Protein AF-A0A969JFU7-F1 (afdb_monomer_lite)

Foldseek 3Di:
DDDDDQKDKDFDADPVRHTQKIWIWGQDPVVRDTATAKMWGWDADPVRATAKIWIWGDPGRPDTDTAKMKGFDDDDPDSDGQKIWIWTDDDNRTDTAKMWGFDADPVRHTAKIWIFGDPPPDTDTAKMWGFDADPVRHTQKIWIWGQDPVVRDTHTAKMWGFDADPVRDTPDIWMFGQDPNDTHTQWWKWKFKDQPNHGPDIDTDRDDVPDLADADDDADDDDPPDDRPDIDIFTATPPPRHGDPDDRDHDDPDDDDDDPDD

Secondary structure (DSSP, 8-state):
-----SEEEEEEE-TTS-EEEEEEEEEETTTTEEEEEEEEEEEE-TTS-EEEEEEEEESSSS-EEEEEEEEEE--TT-SS-SEEEEEEEETTEEEEEEEEEEEE-TTS-EEEEEEEEE-SSSEEEEEEEEEEE-TTS-EEEEEEEEEETTTTEEEEEEEEEEEE-TTS-EEEEEEEEEETTEEEE--PEEEEEEETTEEEEEEEE---TT-S-----------TT-----EEEEEEETTT-PBPTTPPPP------------

Structure (mmCIF, N/CA/C/O backbone):
data_AF-A0A969JFU7-F1
#
_entry.id   AF-A0A969JFU7-F1
#
loop_
_atom_site.group_PDB
_atom_site.id
_atom_site.type_symbol
_atom_site.label_atom_id
_atom_site.label_alt_id
_atom_site.label_comp_id
_atom_site.label_asym_id
_atom_site.label_entity_id
_atom_site.label_seq_id
_atom_site.pdbx_PDB_ins_code
_atom_site.Cartn_x
_atom_site.Cartn_y
_atom_site.Cartn_z
_atom_site.occupancy
_atom_site.B_iso_or_equiv
_atom_site.auth_seq_id
_atom_site.auth_comp_id
_atom_site.auth_asym_id
_atom_site.auth_atom_id
_atom_site.pdbx_PDB_model_num
ATOM 1 N N . ASP A 1 1 ? 35.869 21.264 1.615 1.00 48.00 1 ASP A N 1
ATOM 2 C CA . ASP A 1 1 ? 35.073 20.044 1.372 1.00 48.00 1 ASP A CA 1
ATOM 3 C C . ASP A 1 1 ? 34.060 20.268 0.266 1.00 48.00 1 ASP A C 1
ATOM 5 O O . ASP A 1 1 ? 33.259 21.190 0.356 1.00 48.00 1 ASP A O 1
ATOM 9 N N . LYS A 1 2 ? 34.140 19.498 -0.826 1.00 61.91 2 LYS A N 1
ATOM 10 C CA . LYS A 1 2 ? 33.114 19.516 -1.879 1.00 61.91 2 LYS A CA 1
ATOM 11 C C . LYS A 1 2 ? 32.074 18.455 -1.540 1.00 61.91 2 LYS A C 1
ATOM 13 O O . LYS A 1 2 ? 32.425 17.293 -1.373 1.00 61.91 2 LYS A O 1
ATOM 18 N N . ILE A 1 3 ? 30.811 18.860 -1.448 1.00 57.78 3 ILE A N 1
ATOM 19 C CA . ILE A 1 3 ? 29.684 17.930 -1.361 1.00 57.78 3 ILE A CA 1
ATOM 20 C C . ILE A 1 3 ? 29.550 17.279 -2.739 1.00 57.78 3 ILE A C 1
ATOM 22 O O . ILE A 1 3 ? 29.141 17.933 -3.698 1.00 57.78 3 ILE A O 1
ATOM 26 N N . GLU A 1 4 ? 29.936 16.011 -2.861 1.00 67.62 4 GLU A N 1
ATOM 27 C CA . GLU A 1 4 ? 29.619 15.226 -4.051 1.00 67.62 4 GLU A CA 1
ATOM 28 C C . GLU A 1 4 ? 28.212 14.647 -3.917 1.00 67.62 4 GLU A C 1
ATOM 30 O O . GLU A 1 4 ? 27.885 13.954 -2.954 1.00 67.62 4 GLU A O 1
ATOM 35 N N . LEU A 1 5 ? 27.366 14.944 -4.900 1.00 75.25 5 LEU A N 1
ATOM 36 C CA . LEU A 1 5 ? 26.038 14.356 -4.993 1.00 75.25 5 LEU A CA 1
ATOM 37 C C . LEU A 1 5 ? 26.168 12.880 -5.381 1.00 75.25 5 LEU A C 1
ATOM 39 O O . LEU A 1 5 ? 26.827 12.546 -6.366 1.00 75.25 5 LEU A O 1
ATOM 43 N N . SER A 1 6 ? 25.498 12.003 -4.638 1.00 83.81 6 SER A N 1
ATOM 44 C CA . SER A 1 6 ? 25.422 10.567 -4.935 1.00 83.81 6 SER A CA 1
ATOM 45 C C . SER A 1 6 ? 24.240 10.203 -5.839 1.00 83.81 6 SER A C 1
ATOM 47 O O . SER A 1 6 ? 24.212 9.113 -6.413 1.00 83.81 6 SER A O 1
ATOM 49 N N . GLN A 1 7 ? 23.273 11.116 -5.985 1.00 88.56 7 GLN A N 1
ATOM 50 C CA . GLN A 1 7 ? 22.025 10.912 -6.717 1.00 88.56 7 GLN A CA 1
ATOM 51 C C . GLN A 1 7 ? 21.658 12.148 -7.543 1.00 88.56 7 GLN A C 1
ATOM 53 O O . GLN A 1 7 ? 21.896 13.284 -7.132 1.00 88.56 7 GLN A O 1
ATOM 58 N N . LEU A 1 8 ? 21.064 11.907 -8.709 1.00 90.94 8 LEU A N 1
ATOM 59 C CA . LEU A 1 8 ? 20.513 12.929 -9.593 1.00 90.94 8 LEU A CA 1
ATOM 60 C C . LEU A 1 8 ? 19.172 12.429 -10.129 1.00 90.94 8 LEU A C 1
ATOM 62 O O . LEU A 1 8 ? 19.083 11.290 -10.576 1.00 90.94 8 LEU A O 1
ATOM 66 N N . THR A 1 9 ? 18.164 13.294 -10.169 1.00 93.75 9 THR A N 1
ATOM 67 C CA . THR A 1 9 ? 16.859 12.976 -10.759 1.00 93.75 9 THR A CA 1
ATOM 68 C C . THR A 1 9 ? 16.519 13.990 -11.845 1.00 93.75 9 THR A C 1
ATOM 70 O O . THR A 1 9 ? 16.741 15.189 -11.679 1.00 93.75 9 THR A O 1
ATOM 73 N N . ARG A 1 10 ? 15.989 13.512 -12.976 1.00 94.88 10 ARG A N 1
ATOM 74 C CA . ARG A 1 10 ? 15.436 14.352 -14.050 1.00 94.88 10 ARG A CA 1
ATOM 75 C C . ARG A 1 10 ? 13.955 14.082 -14.227 1.00 94.88 10 ARG A C 1
ATOM 77 O O . ARG A 1 10 ? 13.547 12.923 -14.263 1.00 94.88 10 ARG A O 1
ATOM 84 N N . PHE A 1 11 ? 13.204 15.153 -14.437 1.00 96.62 11 PHE A N 1
ATOM 85 C CA . PHE A 1 11 ? 11.774 15.116 -14.708 1.00 96.62 11 PHE A CA 1
ATOM 86 C C . PHE A 1 11 ? 11.495 15.602 -16.128 1.00 96.62 11 PHE A C 1
ATOM 88 O O . PHE A 1 11 ? 12.146 16.531 -16.611 1.00 96.62 11 PHE A O 1
ATOM 95 N N . THR A 1 12 ? 10.524 14.986 -16.794 1.00 97.50 12 THR A N 1
ATOM 96 C CA . THR A 1 12 ? 9.923 15.514 -18.020 1.00 97.50 12 THR A CA 1
ATOM 97 C C . THR A 1 12 ? 8.445 15.750 -17.792 1.00 97.50 12 THR A C 1
ATOM 99 O O . THR A 1 12 ? 7.792 15.000 -17.065 1.00 97.50 12 THR A O 1
ATOM 102 N N . TYR A 1 13 ? 7.917 16.769 -18.458 1.00 96.75 13 TYR A N 1
ATOM 103 C CA . TYR A 1 13 ? 6.530 17.186 -18.331 1.00 96.75 13 TYR A CA 1
ATOM 104 C C . TYR A 1 13 ? 5.863 17.201 -19.705 1.00 96.75 13 TYR A C 1
ATOM 106 O O . TYR A 1 13 ? 6.540 17.357 -20.722 1.00 96.75 13 TYR A O 1
ATOM 114 N N . ASP A 1 14 ? 4.550 17.000 -19.744 1.00 94.81 14 ASP A N 1
ATOM 115 C CA . ASP A 1 14 ? 3.756 17.266 -20.944 1.00 94.81 14 ASP A CA 1
ATOM 116 C C . ASP A 1 14 ? 3.423 18.761 -21.098 1.00 94.81 14 ASP A C 1
ATOM 118 O O . ASP A 1 14 ? 3.810 19.600 -20.282 1.00 94.81 14 ASP A O 1
ATOM 122 N N . ALA A 1 15 ? 2.681 19.102 -22.156 1.00 93.88 15 ALA A N 1
ATOM 123 C CA . ALA A 1 15 ? 2.246 20.470 -22.441 1.00 93.88 15 ALA A CA 1
ATOM 124 C C . ALA A 1 15 ? 1.309 21.057 -21.365 1.00 93.88 15 ALA A C 1
ATOM 126 O O . ALA A 1 15 ? 1.105 22.266 -21.325 1.00 93.88 15 ALA A O 1
ATOM 127 N N . GLN A 1 16 ? 0.743 20.216 -20.494 1.00 94.50 16 GLN A N 1
ATOM 128 C CA . GLN A 1 16 ? -0.092 20.608 -19.360 1.00 94.50 16 GLN A CA 1
ATOM 129 C C . GLN A 1 16 ? 0.709 20.678 -18.047 1.00 94.50 16 GLN A C 1
ATOM 131 O O . GLN A 1 16 ? 0.114 20.749 -16.971 1.00 94.50 16 GLN A O 1
ATOM 136 N N . CYS A 1 17 ? 2.046 20.656 -18.120 1.00 94.12 17 CYS A N 1
ATOM 137 C CA . CYS A 1 17 ? 2.962 20.674 -16.979 1.00 94.12 17 CYS A CA 1
ATOM 138 C C . CYS A 1 17 ? 2.784 19.486 -16.017 1.00 94.12 17 CYS A C 1
ATOM 140 O O . CYS A 1 17 ? 3.099 19.585 -14.829 1.00 94.12 17 CYS A O 1
ATOM 142 N N . ARG A 1 18 ? 2.292 18.343 -16.507 1.00 94.25 18 ARG A N 1
ATOM 143 C CA . ARG A 1 18 ? 2.159 17.111 -15.718 1.00 94.25 18 ARG A CA 1
ATOM 144 C C . ARG A 1 18 ? 3.388 16.247 -15.928 1.00 94.25 18 ARG A C 1
ATOM 146 O O . ARG A 1 18 ? 3.840 16.078 -17.056 1.00 94.25 18 ARG A O 1
ATOM 153 N N . GLU A 1 19 ? 3.930 15.701 -14.846 1.00 96.12 19 GLU A N 1
ATOM 154 C CA . GLU A 1 19 ? 5.130 14.865 -14.896 1.00 96.12 19 GLU A CA 1
ATOM 155 C C . GLU A 1 19 ? 4.862 13.559 -15.657 1.00 96.12 19 GLU A C 1
ATOM 157 O O . GLU A 1 19 ? 4.161 12.669 -15.185 1.00 96.12 19 GLU A O 1
ATOM 162 N N . THR A 1 20 ? 5.450 13.415 -16.838 1.00 97.19 20 THR A N 1
ATOM 163 C CA . THR A 1 20 ? 5.311 12.212 -17.668 1.00 97.19 20 THR A CA 1
ATOM 164 C C . THR A 1 20 ? 6.432 11.217 -17.447 1.00 97.19 20 THR A C 1
ATOM 166 O O . THR A 1 20 ? 6.263 10.030 -17.737 1.00 97.19 20 THR A O 1
ATOM 169 N N . ARG A 1 21 ? 7.580 11.670 -16.934 1.00 97.31 21 ARG A N 1
ATOM 170 C CA . ARG A 1 21 ? 8.708 10.791 -16.644 1.00 97.31 21 ARG A CA 1
ATOM 171 C C . ARG A 1 21 ? 9.590 11.338 -15.534 1.00 97.31 21 ARG A C 1
ATOM 173 O O . ARG A 1 21 ? 9.987 12.497 -15.574 1.00 97.31 21 ARG A O 1
ATOM 180 N N . GLN A 1 22 ? 10.014 10.441 -14.655 1.00 96.56 22 GLN A N 1
ATOM 181 C CA . GLN A 1 22 ? 11.127 10.613 -13.732 1.00 96.56 22 GLN A CA 1
ATOM 182 C C . GLN A 1 22 ? 12.241 9.640 -14.124 1.00 96.56 22 GLN A C 1
ATOM 184 O O . GLN A 1 22 ? 11.981 8.471 -14.407 1.00 96.56 22 GLN A O 1
ATOM 189 N N . THR A 1 23 ? 13.490 10.095 -14.169 1.00 95.19 23 THR A N 1
ATOM 190 C CA . THR A 1 23 ? 14.663 9.219 -14.317 1.00 95.19 23 THR A CA 1
ATOM 191 C C . THR A 1 23 ? 15.666 9.516 -13.216 1.00 95.19 23 THR A C 1
ATOM 193 O O . THR A 1 23 ? 16.150 10.642 -13.108 1.00 95.19 23 THR A O 1
ATOM 196 N N . ASP A 1 24 ? 15.972 8.492 -12.429 1.00 93.25 24 ASP A N 1
ATOM 197 C CA . ASP A 1 24 ? 16.935 8.525 -11.340 1.00 93.25 24 ASP A CA 1
ATOM 198 C C . ASP A 1 24 ? 18.280 7.983 -11.828 1.00 93.25 24 ASP A C 1
ATOM 200 O O . ASP A 1 24 ? 18.352 6.950 -12.504 1.00 93.25 24 ASP A O 1
ATOM 204 N N . PHE A 1 25 ? 19.346 8.672 -11.443 1.00 91.81 25 PHE A 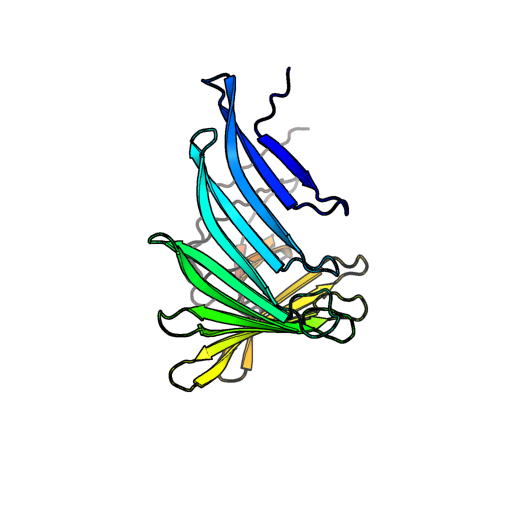N 1
ATOM 205 C CA . PHE A 1 25 ? 20.727 8.346 -11.757 1.00 91.81 25 PHE A CA 1
ATOM 206 C C . PHE A 1 25 ? 21.526 8.183 -10.466 1.00 91.81 25 PHE A C 1
ATOM 208 O O . PHE A 1 25 ? 21.327 8.919 -9.496 1.00 91.81 25 PHE A O 1
ATOM 215 N N . LEU A 1 26 ? 22.471 7.250 -10.486 1.00 90.25 26 LEU A N 1
ATOM 216 C CA . LEU A 1 26 ? 23.462 7.068 -9.433 1.00 90.25 26 LEU A CA 1
ATOM 217 C C . LEU A 1 26 ? 24.817 7.581 -9.905 1.00 90.25 26 LEU A C 1
ATOM 219 O O . LEU A 1 26 ? 25.143 7.536 -11.096 1.00 90.25 26 LEU A O 1
ATOM 223 N N . ARG A 1 27 ? 25.602 8.099 -8.963 1.00 89.75 27 ARG A N 1
ATOM 224 C CA . ARG A 1 27 ? 26.978 8.501 -9.232 1.00 89.75 27 ARG A CA 1
ATOM 225 C C . ARG A 1 27 ? 27.861 7.258 -9.300 1.00 89.75 27 ARG A C 1
ATOM 227 O O . ARG A 1 27 ? 28.018 6.562 -8.304 1.00 89.75 27 ARG A O 1
ATOM 234 N N . ASP A 1 28 ? 28.476 7.022 -10.451 1.00 86.88 28 ASP A N 1
ATOM 235 C CA . ASP A 1 28 ? 29.608 6.110 -10.574 1.00 86.88 28 ASP A CA 1
ATOM 236 C C . ASP A 1 28 ? 30.888 6.905 -10.291 1.00 86.88 28 ASP A C 1
ATOM 238 O O . ASP A 1 28 ? 31.291 7.777 -11.069 1.00 86.88 28 ASP A O 1
ATOM 242 N N . THR A 1 29 ? 31.500 6.656 -9.135 1.00 85.31 29 THR A N 1
ATOM 243 C CA . THR A 1 29 ? 32.712 7.356 -8.694 1.00 85.31 29 THR A CA 1
ATOM 244 C C . THR A 1 29 ? 33.963 6.868 -9.419 1.00 85.31 29 THR A C 1
ATOM 246 O O . THR A 1 29 ? 34.873 7.668 -9.641 1.00 85.31 29 THR A O 1
ATOM 249 N N . ALA A 1 30 ? 33.997 5.603 -9.853 1.00 86.88 30 ALA A N 1
ATOM 250 C CA . ALA A 1 30 ? 35.119 5.030 -10.591 1.00 86.88 30 ALA A CA 1
ATOM 251 C C . ALA A 1 30 ? 35.163 5.578 -12.024 1.00 86.88 30 ALA A C 1
ATOM 253 O O . ALA A 1 30 ? 36.197 6.073 -12.472 1.00 86.88 30 ALA A O 1
ATOM 254 N N . ALA A 1 31 ? 34.017 5.581 -12.708 1.00 85.25 31 ALA A N 1
ATOM 255 C CA . ALA A 1 31 ? 33.876 6.140 -14.052 1.00 85.25 31 ALA A CA 1
ATOM 256 C C . ALA A 1 31 ? 33.624 7.664 -14.062 1.00 85.25 31 ALA A C 1
ATOM 258 O O . ALA A 1 31 ? 33.525 8.272 -15.128 1.00 85.25 31 ALA A O 1
ATOM 259 N N . LYS A 1 32 ? 33.525 8.297 -12.881 1.00 87.56 32 LYS A N 1
ATOM 260 C CA . LYS A 1 32 ? 33.282 9.742 -12.674 1.00 87.56 32 LYS A CA 1
ATOM 261 C C . LYS A 1 32 ? 32.070 10.280 -13.441 1.00 87.56 32 LYS A C 1
ATOM 263 O O . LYS A 1 32 ? 32.054 11.431 -13.885 1.00 87.56 32 LYS A O 1
ATOM 268 N N . MET A 1 33 ? 31.030 9.467 -13.573 1.00 88.56 33 MET A N 1
ATOM 269 C CA . MET A 1 33 ? 29.867 9.766 -14.403 1.00 88.56 33 MET A CA 1
ATOM 270 C C . MET A 1 33 ? 28.555 9.435 -13.696 1.00 88.56 33 MET A C 1
ATOM 272 O O . MET A 1 33 ? 28.528 8.841 -12.625 1.00 88.56 33 MET A O 1
ATOM 276 N N . TRP A 1 34 ? 27.447 9.858 -14.297 1.00 88.62 34 TRP A N 1
ATOM 277 C CA . TRP A 1 34 ? 26.110 9.474 -13.861 1.00 88.62 34 TRP A CA 1
ATOM 278 C C . TRP A 1 34 ? 25.641 8.272 -14.673 1.00 88.62 34 TRP A C 1
ATOM 280 O O . TRP A 1 34 ? 25.658 8.319 -15.906 1.00 88.62 34 TRP A O 1
ATOM 290 N N . VAL A 1 35 ? 25.204 7.224 -13.983 1.00 90.00 35 VAL A N 1
ATOM 291 C CA . VAL A 1 35 ? 24.624 6.024 -14.588 1.00 90.00 35 VAL A CA 1
ATOM 292 C C . VAL A 1 35 ? 23.134 5.974 -14.291 1.00 90.00 35 VAL A C 1
ATOM 294 O O . VAL A 1 35 ? 22.697 6.295 -13.186 1.00 90.00 35 VAL A O 1
ATOM 297 N N . SER A 1 36 ? 22.340 5.621 -15.299 1.00 91.31 36 SER A N 1
ATOM 298 C CA . SER A 1 36 ? 20.904 5.418 -15.124 1.00 91.31 36 SER A CA 1
ATOM 299 C C . SER A 1 36 ? 20.643 4.306 -14.112 1.00 91.31 36 SER A C 1
ATOM 301 O O . SER A 1 36 ? 21.345 3.301 -14.108 1.00 91.31 36 SER A O 1
ATOM 303 N N . ASN A 1 37 ? 19.624 4.482 -13.273 1.00 91.94 37 ASN A N 1
ATOM 304 C CA . ASN A 1 37 ? 19.221 3.498 -12.268 1.00 91.94 37 ASN A CA 1
ATOM 305 C C . ASN A 1 37 ? 17.773 3.054 -12.492 1.00 91.94 37 ASN A C 1
ATOM 307 O O . ASN A 1 37 ? 17.484 1.883 -12.732 1.00 91.94 37 ASN A O 1
ATOM 311 N N . ARG A 1 38 ? 16.851 4.017 -12.478 1.00 94.62 38 ARG A N 1
ATOM 312 C CA . ARG A 1 38 ? 15.414 3.754 -12.547 1.00 94.62 38 ARG A CA 1
ATOM 313 C C . ARG A 1 38 ? 14.721 4.813 -13.382 1.00 94.62 38 ARG A C 1
ATOM 315 O O . ARG A 1 38 ? 15.072 5.987 -13.318 1.00 94.62 38 ARG A O 1
ATOM 322 N N . ARG A 1 39 ? 13.708 4.403 -14.136 1.00 95.81 39 ARG A N 1
ATOM 323 C CA . ARG A 1 39 ? 12.820 5.300 -14.872 1.00 95.81 39 ARG A CA 1
ATOM 324 C C . ARG A 1 39 ? 11.377 4.987 -14.519 1.00 95.81 39 ARG A C 1
ATOM 326 O O . ARG A 1 39 ? 10.980 3.831 -14.561 1.00 95.81 39 ARG A O 1
ATOM 333 N N . ILE A 1 40 ? 10.597 6.014 -14.216 1.00 97.31 40 ILE A N 1
ATOM 334 C CA . ILE A 1 40 ? 9.154 5.917 -14.001 1.00 97.31 40 ILE A CA 1
ATOM 335 C C . ILE A 1 40 ? 8.492 6.752 -15.089 1.00 97.31 40 ILE A C 1
ATOM 337 O O . ILE A 1 40 ? 8.818 7.925 -15.222 1.00 97.31 40 ILE A O 1
ATOM 341 N N . SER A 1 41 ? 7.610 6.161 -15.892 1.00 98.06 41 SER A N 1
ATOM 342 C CA . SER A 1 41 ? 6.794 6.892 -16.872 1.00 98.06 41 SER A CA 1
ATOM 343 C C . SER A 1 41 ? 5.329 6.871 -16.445 1.00 98.06 41 SER A C 1
ATOM 345 O O . SER A 1 41 ? 4.816 5.808 -16.100 1.00 98.06 41 SER A O 1
ATOM 347 N N . THR A 1 42 ? 4.660 8.021 -16.490 1.00 98.31 42 THR A N 1
ATOM 348 C CA . THR A 1 42 ? 3.270 8.183 -16.045 1.00 98.31 42 THR A CA 1
ATOM 349 C C . THR A 1 42 ? 2.383 8.613 -17.207 1.00 98.31 42 THR A C 1
ATOM 351 O O . THR A 1 42 ? 2.733 9.527 -17.953 1.00 98.31 42 THR A O 1
ATOM 354 N N . THR A 1 43 ? 1.219 7.981 -17.351 1.00 98.12 43 THR A N 1
ATOM 355 C CA . THR A 1 43 ? 0.170 8.411 -18.285 1.00 98.12 43 THR A CA 1
ATOM 356 C C . THR A 1 43 ? -1.027 8.975 -17.532 1.00 98.12 43 THR A C 1
ATOM 358 O O . THR A 1 43 ? -1.273 8.637 -16.370 1.00 98.12 43 THR A O 1
ATOM 361 N N . TYR A 1 44 ? -1.782 9.842 -18.202 1.00 97.19 44 TYR A N 1
ATOM 362 C CA . TYR A 1 44 ? -2.907 10.562 -17.623 1.00 97.19 44 TYR A CA 1
ATOM 363 C C . TYR A 1 44 ? -4.132 10.468 -18.520 1.00 97.19 44 TYR A C 1
ATOM 365 O O . TYR A 1 44 ? -4.007 10.353 -19.738 1.00 97.19 44 TYR A O 1
ATOM 373 N N . ASP A 1 45 ? -5.311 10.580 -17.921 1.00 94.06 45 ASP A N 1
ATOM 374 C CA . ASP A 1 45 ? -6.533 10.825 -18.675 1.00 94.06 45 ASP A CA 1
ATOM 375 C C . ASP A 1 45 ? -6.689 12.313 -19.055 1.00 94.06 45 ASP A C 1
ATOM 377 O O . ASP A 1 45 ? -5.876 13.177 -18.695 1.00 94.06 45 ASP A O 1
ATOM 381 N N . ALA A 1 46 ? -7.765 12.624 -19.784 1.00 91.69 46 ALA A N 1
ATOM 382 C CA . ALA A 1 46 ? -8.098 13.988 -20.202 1.00 91.69 46 ALA A CA 1
ATOM 383 C C . ALA A 1 46 ? -8.347 14.948 -19.019 1.00 91.69 46 ALA A C 1
ATOM 385 O O . ALA A 1 46 ? -8.241 16.160 -19.175 1.00 91.69 46 ALA A O 1
ATOM 386 N N . THR A 1 47 ? -8.641 14.415 -17.828 1.00 93.75 47 THR A N 1
ATOM 387 C CA . THR A 1 47 ? -8.877 15.179 -16.590 1.00 93.75 47 THR A CA 1
ATOM 388 C C . THR A 1 47 ? -7.648 15.251 -15.679 1.00 93.75 47 THR A C 1
ATOM 390 O O . THR A 1 47 ? -7.737 15.734 -14.547 1.00 93.75 47 THR A O 1
ATOM 393 N N . SER A 1 48 ? -6.485 14.801 -16.165 1.00 94.12 48 SER A N 1
ATOM 394 C CA . SER A 1 48 ? -5.212 14.795 -15.435 1.00 94.12 48 SER A CA 1
ATOM 395 C C . SER A 1 48 ? -5.158 13.839 -14.244 1.00 94.12 48 SER A C 1
ATOM 397 O O . SER A 1 48 ? -4.360 14.034 -13.326 1.00 94.12 48 SER A O 1
ATOM 399 N N . ARG A 1 49 ? -5.958 12.770 -14.263 1.00 95.06 49 ARG A N 1
ATOM 400 C CA . ARG A 1 49 ? -5.825 11.649 -13.322 1.00 95.06 49 ARG A CA 1
ATOM 401 C C . ARG A 1 49 ? -4.814 10.641 -13.865 1.00 95.06 49 ARG A C 1
ATOM 403 O O . ARG A 1 49 ? -4.803 10.371 -15.063 1.00 95.06 49 ARG A O 1
ATOM 410 N N . LYS A 1 50 ? -3.954 10.098 -12.998 1.00 96.31 50 LYS A N 1
ATOM 411 C CA . LYS A 1 50 ? -2.902 9.138 -13.378 1.00 96.31 50 LYS A CA 1
ATOM 412 C C . LYS A 1 50 ? -3.528 7.801 -13.765 1.00 96.31 50 LYS A C 1
ATOM 414 O O . LYS A 1 50 ? -4.090 7.148 -12.897 1.00 96.31 50 LYS A O 1
ATOM 419 N N . LEU A 1 51 ? -3.386 7.367 -15.011 1.00 97.19 51 LEU A N 1
ATOM 420 C CA . LEU A 1 51 ? -3.903 6.077 -15.478 1.00 97.19 51 LEU A CA 1
ATOM 421 C C . LEU A 1 51 ? -2.905 4.946 -15.269 1.00 97.19 51 LEU A C 1
ATOM 423 O O . LEU A 1 51 ? -3.279 3.879 -14.795 1.00 97.19 51 LEU A O 1
ATOM 427 N N . GLN A 1 52 ? -1.639 5.172 -15.603 1.00 98.25 52 GLN A N 1
ATOM 428 C CA . GLN A 1 52 ? -0.616 4.138 -15.535 1.00 98.25 52 GLN A CA 1
ATOM 429 C C . GLN A 1 52 ? 0.705 4.719 -15.051 1.00 98.25 52 GLN A C 1
ATOM 431 O O . GLN A 1 52 ? 1.076 5.824 -15.437 1.00 98.25 52 GLN A O 1
ATOM 436 N N . MET A 1 53 ? 1.432 3.947 -14.252 1.00 98.25 53 MET A N 1
ATOM 437 C CA . MET A 1 53 ? 2.829 4.181 -13.903 1.00 98.25 53 MET A CA 1
ATOM 438 C C . MET A 1 53 ? 3.632 2.951 -14.322 1.00 98.25 53 MET A C 1
ATOM 440 O O . MET A 1 53 ? 3.316 1.834 -13.916 1.00 98.25 53 MET A O 1
ATOM 444 N N . LEU A 1 54 ? 4.642 3.146 -15.163 1.00 98.38 54 LEU A N 1
ATOM 445 C CA . LEU A 1 54 ? 5.564 2.105 -15.609 1.00 98.38 54 LEU A CA 1
ATOM 446 C C . LEU A 1 54 ? 6.944 2.374 -15.018 1.00 98.38 54 LEU A C 1
ATOM 448 O O . LEU A 1 54 ? 7.593 3.352 -15.390 1.00 98.38 54 LEU A O 1
ATOM 452 N N . THR A 1 55 ? 7.388 1.488 -14.136 1.00 97.94 55 THR A N 1
ATOM 453 C CA . THR A 1 55 ? 8.747 1.456 -13.606 1.00 97.94 55 THR A CA 1
ATOM 454 C C . THR A 1 55 ? 9.603 0.547 -14.476 1.00 97.94 55 THR A C 1
ATOM 456 O O . THR A 1 55 ? 9.289 -0.627 -14.678 1.00 97.94 55 THR A O 1
ATOM 459 N N . GLN A 1 56 ? 10.718 1.089 -14.943 1.00 97.12 56 GLN A N 1
ATOM 460 C CA . GLN A 1 56 ? 11.750 0.393 -15.693 1.00 97.12 56 GLN A CA 1
ATOM 461 C C . GLN A 1 56 ? 13.078 0.508 -14.939 1.00 97.12 56 GLN A C 1
ATOM 463 O O . GLN A 1 56 ? 13.365 1.540 -14.319 1.00 97.12 56 GLN A O 1
ATOM 468 N N . VAL A 1 57 ? 13.894 -0.537 -15.003 1.00 95.56 57 VAL A N 1
ATOM 469 C CA . VAL A 1 57 ? 15.214 -0.588 -14.362 1.00 95.56 57 VAL A CA 1
ATOM 470 C C . VAL A 1 57 ? 16.283 -0.555 -15.442 1.00 95.56 57 VAL A C 1
ATOM 472 O O . VAL A 1 57 ? 16.123 -1.153 -16.508 1.00 95.56 57 VAL A O 1
ATOM 475 N N . ALA A 1 58 ? 17.351 0.195 -15.191 1.00 94.06 58 ALA A N 1
ATOM 476 C CA . ALA A 1 58 ? 18.464 0.280 -16.118 1.00 94.06 58 ALA A CA 1
ATOM 477 C C . ALA A 1 58 ? 19.226 -1.054 -16.158 1.00 94.06 58 ALA A C 1
ATOM 479 O O . ALA A 1 58 ? 19.634 -1.575 -15.123 1.00 94.06 58 ALA A O 1
ATOM 480 N N . ILE A 1 59 ? 19.438 -1.588 -17.360 1.00 92.06 59 ILE A N 1
ATOM 481 C CA . ILE A 1 59 ? 20.354 -2.720 -17.603 1.00 92.06 59 ILE A CA 1
ATOM 482 C C . ILE A 1 59 ? 21.696 -2.249 -18.161 1.00 92.06 59 ILE A C 1
ATOM 484 O O . ILE A 1 59 ? 22.685 -2.975 -18.149 1.00 92.06 59 ILE A O 1
ATOM 488 N N . SER A 1 60 ? 21.731 -1.020 -18.665 1.00 86.75 60 SER A N 1
ATOM 489 C CA . SER A 1 60 ? 22.945 -0.317 -19.042 1.00 86.75 60 SER A CA 1
ATOM 490 C C . SER A 1 60 ? 22.695 1.186 -18.952 1.00 86.75 60 SER A C 1
ATOM 492 O O . SER A 1 60 ? 21.601 1.632 -18.601 1.00 86.75 60 SER A O 1
ATOM 494 N N . ARG A 1 61 ? 23.711 1.987 -19.279 1.00 79.12 61 ARG A N 1
ATOM 495 C CA . ARG A 1 61 ? 23.665 3.450 -19.170 1.00 79.12 61 ARG A CA 1
ATOM 496 C C . ARG A 1 61 ? 22.422 4.081 -19.811 1.00 79.12 61 ARG A C 1
ATOM 498 O O . ARG A 1 61 ? 21.829 4.965 -19.199 1.00 79.12 61 ARG A O 1
ATOM 505 N N . ASP A 1 62 ? 22.035 3.623 -20.999 1.00 78.00 62 ASP A N 1
ATOM 506 C CA . ASP A 1 62 ? 20.933 4.202 -21.782 1.00 78.00 62 ASP A CA 1
ATOM 507 C C . ASP A 1 62 ? 19.839 3.177 -22.126 1.00 78.00 62 ASP A C 1
ATOM 509 O O . ASP A 1 62 ? 18.897 3.490 -22.855 1.00 78.00 62 ASP A O 1
ATOM 513 N N . SER A 1 63 ? 19.931 1.964 -21.572 1.00 90.62 63 SER A N 1
ATOM 514 C CA . SER A 1 63 ? 18.970 0.888 -21.811 1.00 90.62 63 SER A CA 1
ATOM 515 C C . SER A 1 63 ? 18.219 0.515 -20.542 1.00 90.62 63 SER A C 1
ATOM 517 O O . SER A 1 63 ? 18.806 0.341 -19.473 1.00 90.62 63 SER A O 1
ATOM 519 N N . PHE A 1 64 ? 16.907 0.370 -20.687 1.00 94.88 64 PHE A N 1
ATOM 520 C CA . PHE A 1 64 ? 15.985 0.046 -19.613 1.00 94.88 64 PHE A CA 1
ATOM 521 C C . PHE A 1 64 ? 15.159 -1.167 -20.007 1.00 94.88 64 PHE A C 1
ATOM 523 O O . PHE A 1 64 ? 14.768 -1.308 -21.165 1.00 94.88 64 PHE A O 1
ATOM 530 N N . VAL A 1 65 ? 14.852 -1.994 -19.019 1.00 96.00 65 VAL A N 1
ATOM 531 C CA . VAL A 1 65 ? 13.866 -3.065 -19.142 1.00 96.00 65 VAL A CA 1
ATOM 532 C C . VAL A 1 65 ? 12.686 -2.764 -18.241 1.00 96.00 65 VAL A C 1
ATOM 534 O O . VAL A 1 65 ? 12.836 -2.158 -17.176 1.00 96.00 65 VAL A O 1
ATOM 537 N N . ASP A 1 66 ? 11.505 -3.186 -18.673 1.00 97.44 66 ASP A N 1
ATOM 538 C CA . ASP A 1 66 ? 10.306 -3.106 -17.853 1.00 97.44 66 ASP A CA 1
ATOM 539 C C . ASP A 1 66 ? 10.493 -3.911 -16.564 1.00 97.44 66 ASP A C 1
ATOM 541 O O . ASP A 1 66 ? 11.109 -4.975 -16.563 1.00 97.44 66 ASP A O 1
ATOM 545 N N . ASN A 1 67 ? 9.965 -3.389 -15.460 1.00 96.25 67 ASN A N 1
ATOM 546 C CA . ASN A 1 67 ? 10.047 -4.030 -14.151 1.00 96.25 67 ASN A CA 1
ATOM 547 C C . ASN A 1 67 ? 8.663 -4.157 -13.515 1.00 96.25 67 ASN A C 1
ATOM 549 O O . ASN A 1 67 ? 8.255 -5.241 -13.103 1.00 96.25 67 ASN A O 1
ATOM 553 N N . GLU A 1 68 ? 7.909 -3.061 -13.465 1.00 97.38 68 GLU A N 1
ATOM 554 C CA . GLU A 1 68 ? 6.613 -3.021 -12.793 1.00 97.38 68 GLU A CA 1
ATOM 555 C C . GLU A 1 68 ? 5.672 -2.039 -13.482 1.00 97.38 68 GLU A C 1
ATOM 557 O O . GLU A 1 68 ? 6.074 -0.940 -13.858 1.00 97.38 68 GLU A O 1
ATOM 562 N N . ARG A 1 69 ? 4.403 -2.420 -13.604 1.00 98.19 69 ARG A N 1
ATOM 563 C CA . ARG A 1 69 ? 3.328 -1.556 -14.082 1.00 98.19 69 ARG A CA 1
ATOM 564 C C . ARG A 1 69 ? 2.229 -1.477 -13.034 1.00 98.19 69 ARG A C 1
ATOM 566 O O . ARG A 1 69 ? 1.722 -2.504 -12.590 1.00 98.19 69 ARG A O 1
ATOM 573 N N . VAL A 1 70 ? 1.826 -0.258 -12.695 1.00 98.19 70 VAL A N 1
ATOM 574 C CA . VAL A 1 70 ? 0.642 0.024 -11.881 1.00 98.19 70 VAL A CA 1
ATOM 575 C C . VAL A 1 70 ? -0.393 0.719 -12.753 1.00 98.19 70 VAL A C 1
ATOM 577 O O . VAL A 1 70 ? -0.072 1.704 -13.412 1.00 98.19 70 VAL A O 1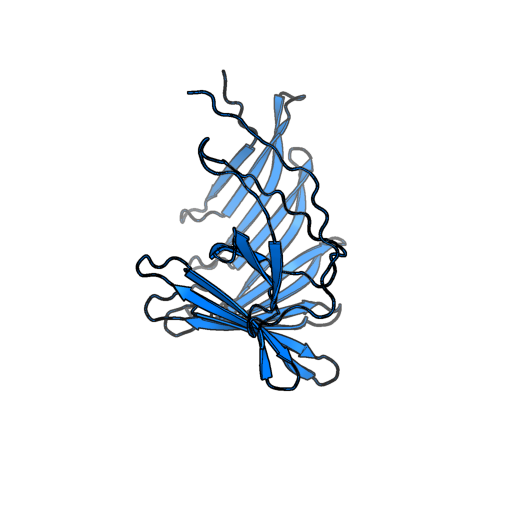
ATOM 580 N N . THR A 1 71 ? -1.624 0.213 -12.760 1.00 98.56 71 THR A N 1
ATOM 581 C CA . THR A 1 71 ? -2.757 0.806 -13.486 1.00 98.56 71 THR A CA 1
ATOM 582 C C . THR A 1 71 ? -3.834 1.226 -12.498 1.00 98.56 71 THR A C 1
ATOM 584 O O . THR A 1 71 ? -4.202 0.443 -11.625 1.00 98.56 71 THR A O 1
ATOM 587 N N . ASN A 1 72 ? -4.352 2.440 -12.647 1.00 98.06 72 ASN A N 1
ATOM 588 C CA . ASN A 1 72 ? -5.402 3.003 -11.811 1.00 98.06 72 ASN A CA 1
ATOM 589 C C . ASN A 1 72 ? -6.717 3.064 -12.583 1.00 98.06 72 ASN A C 1
ATOM 591 O O . ASN A 1 72 ? -6.759 3.508 -13.731 1.00 98.06 72 ASN A O 1
ATOM 595 N N . THR A 1 73 ? -7.805 2.695 -11.916 1.00 97.62 73 THR A N 1
ATOM 596 C CA . THR A 1 73 ? -9.165 2.819 -12.452 1.00 97.62 73 THR A CA 1
ATOM 597 C C . THR A 1 73 ? -9.983 3.741 -11.562 1.00 97.62 73 THR A C 1
ATOM 599 O O . THR A 1 73 ? -9.834 3.730 -10.338 1.00 97.62 73 THR A O 1
ATOM 602 N N . TYR A 1 74 ? -10.875 4.520 -12.163 1.00 96.50 74 TYR A N 1
ATOM 603 C CA . TYR A 1 74 ? -11.676 5.534 -11.484 1.00 96.50 74 TYR A CA 1
ATOM 604 C C . TYR A 1 74 ? -13.162 5.301 -11.745 1.00 96.50 74 TYR A C 1
ATOM 606 O O . TYR A 1 74 ? -13.542 4.914 -12.849 1.00 96.50 74 TYR A O 1
ATOM 614 N N . VAL A 1 75 ? -14.000 5.604 -10.756 1.00 91.56 75 VAL A N 1
ATOM 615 C CA . VAL A 1 75 ? -15.458 5.644 -10.917 1.00 91.56 75 VAL A CA 1
ATOM 616 C C . VAL A 1 75 ? -15.899 7.102 -11.024 1.00 91.56 75 VAL A C 1
ATOM 618 O O . VAL A 1 75 ? -15.550 7.935 -10.186 1.00 91.56 75 VAL A O 1
ATOM 621 N N . GLY A 1 76 ? -16.660 7.418 -12.073 1.00 87.81 76 GLY A N 1
ATOM 622 C CA . GLY A 1 76 ? -17.200 8.757 -12.306 1.00 87.81 76 GLY A CA 1
ATOM 623 C C . GLY A 1 76 ? -16.123 9.849 -12.340 1.00 87.81 76 GLY A C 1
ATOM 624 O O . GLY A 1 76 ? -15.096 9.729 -13.016 1.00 87.81 76 GLY A O 1
ATOM 625 N N . THR A 1 77 ? -16.365 10.930 -11.597 1.00 86.25 77 THR A N 1
ATOM 626 C CA . THR A 1 77 ? -15.529 12.142 -11.560 1.00 86.25 77 THR A CA 1
ATOM 627 C C . THR A 1 77 ? -14.504 12.155 -10.421 1.00 86.25 77 THR A C 1
ATOM 629 O O . THR A 1 77 ? -13.796 13.149 -10.245 1.00 86.25 77 THR A O 1
ATOM 632 N N . ALA A 1 78 ? -14.386 11.067 -9.650 1.00 89.12 78 ALA A N 1
ATOM 633 C CA . ALA A 1 78 ? -13.449 10.989 -8.535 1.00 89.12 78 ALA A CA 1
ATOM 634 C C . ALA A 1 78 ? -11.995 11.163 -9.009 1.00 89.12 78 ALA A C 1
ATOM 636 O O . ALA A 1 78 ? -11.592 10.626 -10.046 1.00 89.12 78 ALA A O 1
ATOM 637 N N . ARG A 1 79 ? -11.193 11.910 -8.237 1.00 89.38 79 ARG A N 1
ATOM 638 C CA . ARG A 1 79 ? -9.745 12.096 -8.475 1.00 89.38 79 ARG A CA 1
ATOM 639 C C . ARG A 1 79 ? -8.888 11.002 -7.837 1.00 89.38 79 ARG A C 1
ATOM 641 O O . ARG A 1 79 ? -7.692 10.925 -8.110 1.00 89.38 79 ARG A O 1
ATOM 648 N N . THR A 1 80 ? -9.491 10.170 -7.000 1.00 93.44 80 THR A N 1
ATOM 649 C CA . THR A 1 80 ? -8.868 9.062 -6.279 1.00 93.44 80 THR A CA 1
ATOM 650 C C . THR A 1 80 ? -9.167 7.731 -6.983 1.00 93.44 80 THR A C 1
ATOM 652 O O . THR A 1 80 ? -10.291 7.536 -7.451 1.00 93.44 80 THR A O 1
ATOM 655 N N . PRO A 1 81 ? -8.179 6.826 -7.134 1.00 95.56 81 PRO A N 1
ATOM 656 C CA . PRO A 1 81 ? -8.409 5.537 -7.780 1.00 95.56 81 PRO A CA 1
ATOM 657 C C . PRO A 1 81 ? -9.398 4.680 -6.988 1.00 95.56 81 PRO A C 1
ATOM 659 O O . PRO A 1 81 ? -9.196 4.424 -5.812 1.00 95.56 81 PRO A O 1
ATOM 662 N N . SER A 1 82 ? -10.426 4.163 -7.651 1.00 97.25 82 SER A N 1
ATOM 663 C CA . SER A 1 82 ? -11.299 3.111 -7.100 1.00 97.25 82 SER A CA 1
ATOM 664 C C . SER A 1 82 ? -10.648 1.727 -7.115 1.00 97.25 82 SER A C 1
ATOM 666 O O . SER A 1 82 ? -11.078 0.823 -6.406 1.00 97.25 82 SER A O 1
ATOM 668 N N . LYS A 1 83 ? -9.622 1.549 -7.951 1.00 98.25 83 LYS A N 1
ATOM 669 C CA . LYS A 1 83 ? -8.894 0.295 -8.108 1.00 98.25 83 LYS A CA 1
ATOM 670 C C . LYS A 1 83 ? -7.472 0.567 -8.562 1.00 98.25 83 LYS A C 1
ATOM 672 O O . LYS A 1 83 ? -7.258 1.434 -9.412 1.00 98.25 83 LYS A O 1
ATOM 677 N N . MET A 1 84 ? -6.526 -0.202 -8.042 1.00 97.69 84 MET A N 1
ATOM 678 C CA . MET A 1 84 ? -5.133 -0.200 -8.477 1.00 97.69 84 MET A CA 1
ATOM 679 C C . MET A 1 84 ? -4.691 -1.630 -8.770 1.00 97.69 84 MET A C 1
ATOM 681 O O . MET A 1 84 ? -4.835 -2.501 -7.919 1.00 97.69 84 MET A O 1
ATOM 685 N N . THR A 1 85 ? -4.125 -1.872 -9.946 1.00 98.44 85 THR A N 1
ATOM 686 C CA . THR A 1 85 ? -3.602 -3.186 -10.337 1.00 98.44 85 THR A CA 1
ATOM 687 C C . THR A 1 85 ? -2.098 -3.093 -10.519 1.00 98.44 85 THR A C 1
ATOM 689 O O . THR A 1 85 ? -1.627 -2.286 -11.321 1.00 98.44 85 THR A O 1
ATOM 692 N N . ARG A 1 86 ? -1.348 -3.935 -9.807 1.00 98.00 86 ARG A N 1
ATOM 693 C CA . ARG A 1 86 ? 0.103 -4.075 -9.935 1.00 98.00 86 ARG A CA 1
ATOM 694 C C . ARG A 1 86 ? 0.442 -5.317 -10.749 1.00 98.00 86 ARG A C 1
ATOM 696 O O . ARG A 1 86 ? -0.059 -6.412 -10.488 1.00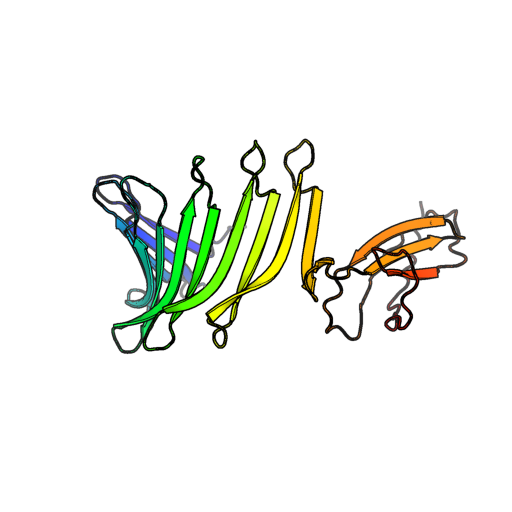 98.00 86 ARG A O 1
ATOM 703 N N . GLN A 1 87 ? 1.347 -5.148 -11.700 1.00 98.06 87 GLN A N 1
ATOM 704 C CA . GLN A 1 87 ? 1.875 -6.203 -12.552 1.00 98.06 87 GLN A CA 1
ATOM 705 C C . GLN A 1 87 ? 3.400 -6.094 -12.613 1.00 98.06 87 GLN A C 1
ATOM 707 O O . GLN A 1 87 ? 3.944 -4.997 -12.508 1.00 98.06 87 GLN A O 1
ATOM 712 N N . VAL A 1 88 ? 4.091 -7.213 -12.805 1.00 96.81 88 VAL A N 1
ATOM 713 C CA . VAL A 1 88 ? 5.555 -7.262 -12.961 1.00 96.81 88 VAL A CA 1
ATOM 714 C C . VAL A 1 88 ? 5.923 -7.797 -14.331 1.00 96.81 88 VAL A C 1
ATOM 716 O O . VAL A 1 88 ? 5.187 -8.603 -14.902 1.00 96.81 88 VAL A O 1
ATOM 719 N N . ALA A 1 89 ? 7.043 -7.325 -14.867 1.00 96.75 89 ALA A N 1
ATOM 720 C CA . ALA A 1 89 ? 7.535 -7.786 -16.153 1.00 96.75 89 ALA A CA 1
ATOM 721 C C . ALA A 1 89 ? 8.062 -9.224 -16.043 1.00 96.75 89 ALA A C 1
ATOM 723 O O . ALA A 1 89 ? 8.855 -9.539 -15.157 1.00 96.75 89 ALA A O 1
ATOM 724 N N . ALA A 1 90 ? 7.621 -10.098 -16.945 1.00 93.56 90 ALA A N 1
ATOM 725 C CA . ALA A 1 90 ? 8.099 -11.472 -17.059 1.00 93.56 90 ALA A CA 1
ATOM 726 C C . ALA A 1 90 ? 7.788 -12.027 -18.457 1.00 93.56 90 ALA A C 1
ATOM 728 O O . ALA A 1 90 ? 6.714 -11.783 -19.005 1.00 93.56 90 ALA A O 1
ATOM 729 N N . GLY A 1 91 ? 8.731 -12.775 -19.041 1.00 85.50 91 GLY A N 1
ATOM 730 C CA . GLY A 1 91 ? 8.520 -13.485 -20.311 1.00 85.50 91 GLY A CA 1
ATOM 731 C C . GLY A 1 91 ? 8.140 -12.595 -21.504 1.00 85.50 91 GLY A C 1
ATOM 732 O O . GLY A 1 91 ? 7.384 -13.033 -22.362 1.00 85.50 91 GLY A O 1
ATOM 733 N N . GLY A 1 92 ? 8.615 -11.344 -21.551 1.00 87.44 92 GLY A N 1
ATOM 734 C CA . GLY A 1 92 ? 8.285 -10.395 -22.627 1.00 87.44 92 GLY A CA 1
ATOM 735 C C . GLY A 1 92 ? 6.918 -9.708 -22.490 1.00 87.44 92 GLY A C 1
ATOM 736 O O . GLY A 1 92 ? 6.504 -8.998 -23.401 1.00 87.44 92 GLY A O 1
ATOM 737 N N . GLY A 1 93 ? 6.228 -9.886 -21.360 1.00 94.62 93 GLY A N 1
ATOM 738 C CA . GLY A 1 93 ? 4.971 -9.211 -21.045 1.00 94.62 93 GLY A CA 1
ATOM 739 C C . GLY A 1 93 ? 4.861 -8.848 -19.565 1.00 94.62 93 GLY A C 1
ATOM 740 O O . GLY A 1 93 ? 5.857 -8.796 -18.845 1.00 94.62 93 GLY A O 1
ATOM 741 N N . PHE A 1 94 ? 3.633 -8.601 -19.107 1.00 97.31 94 PHE A N 1
ATOM 742 C CA . PHE A 1 94 ? 3.330 -8.308 -17.706 1.00 97.31 94 PHE A CA 1
ATOM 743 C C . PHE A 1 94 ? 2.460 -9.402 -17.101 1.00 97.31 94 PHE A C 1
ATOM 745 O O . PHE A 1 94 ? 1.430 -9.765 -17.666 1.00 97.31 94 PHE A O 1
ATOM 752 N N . ILE A 1 95 ? 2.842 -9.863 -15.914 1.00 97.19 95 ILE A N 1
ATOM 753 C CA . ILE A 1 95 ? 2.068 -10.807 -15.112 1.00 97.19 95 ILE A CA 1
ATOM 754 C C . ILE A 1 95 ? 1.453 -10.055 -13.935 1.00 97.19 95 ILE A C 1
ATOM 756 O O . ILE A 1 95 ? 2.122 -9.280 -13.250 1.00 97.19 95 ILE A O 1
ATOM 760 N N . ASN A 1 96 ? 0.167 -10.295 -13.693 1.00 97.44 96 ASN A N 1
ATOM 761 C CA . ASN A 1 96 ? -0.556 -9.773 -12.537 1.00 97.44 96 ASN A CA 1
ATOM 762 C C . ASN A 1 96 ? 0.113 -10.177 -11.215 1.00 97.44 96 ASN A C 1
ATOM 764 O O . ASN A 1 96 ? 0.657 -11.273 -11.088 1.00 97.44 96 ASN A O 1
ATOM 768 N N . GLN A 1 97 ? 0.061 -9.290 -10.224 1.00 94.62 97 GLN A N 1
ATOM 769 C CA . GLN A 1 97 ? 0.580 -9.547 -8.879 1.00 94.62 97 GLN A CA 1
ATOM 770 C C . GLN A 1 97 ? -0.492 -9.283 -7.836 1.00 94.62 97 GLN A C 1
ATOM 772 O O . GLN A 1 97 ? -0.950 -10.208 -7.169 1.00 94.62 97 GLN A O 1
ATOM 777 N N . THR A 1 98 ? -0.924 -8.028 -7.737 1.00 95.56 98 THR A N 1
ATOM 778 C CA . THR A 1 98 ? -1.918 -7.606 -6.757 1.00 95.56 98 THR A CA 1
ATOM 779 C C . THR A 1 98 ? -2.937 -6.666 -7.376 1.00 95.56 98 THR A C 1
ATOM 781 O O . THR A 1 98 ? -2.662 -5.964 -8.352 1.00 95.56 98 THR A O 1
ATOM 784 N N . GLU A 1 99 ? -4.129 -6.661 -6.799 1.00 97.62 99 GLU A N 1
ATOM 785 C CA . GLU A 1 99 ? -5.166 -5.671 -7.060 1.00 97.62 99 GLU A CA 1
ATOM 786 C C . GLU A 1 99 ? -5.633 -5.107 -5.718 1.00 97.62 99 GLU A C 1
ATOM 788 O O . GLU A 1 99 ? -5.756 -5.843 -4.742 1.00 97.62 99 GLU A O 1
ATOM 793 N N . THR A 1 100 ? -5.881 -3.806 -5.656 1.00 96.25 100 THR A N 1
ATOM 794 C CA . THR A 1 100 ? -6.502 -3.162 -4.502 1.00 96.25 100 THR A CA 1
ATOM 795 C C . THR A 1 100 ? -7.751 -2.437 -4.956 1.00 96.25 100 THR A C 1
ATOM 797 O O . THR A 1 100 ? -7.643 -1.503 -5.746 1.00 96.25 100 THR A O 1
ATOM 800 N N . ASP A 1 101 ? -8.910 -2.838 -4.442 1.00 97.88 101 ASP A N 1
ATOM 801 C CA . ASP A 1 101 ? -10.153 -2.077 -4.583 1.00 97.88 101 ASP A CA 1
ATOM 802 C C . ASP A 1 101 ? -10.290 -1.103 -3.408 1.00 97.88 101 ASP A C 1
ATOM 804 O O . ASP A 1 101 ? -10.012 -1.463 -2.261 1.00 97.88 101 ASP A O 1
ATOM 808 N N . LEU A 1 102 ? -10.717 0.126 -3.689 1.00 95.81 102 LEU A N 1
ATOM 809 C CA . LEU A 1 102 ? -10.801 1.222 -2.729 1.00 95.81 102 LEU A CA 1
ATOM 810 C C . LEU A 1 102 ? -12.198 1.841 -2.738 1.00 95.81 102 LEU A C 1
ATOM 812 O O . LEU A 1 102 ? -12.729 2.199 -3.792 1.00 95.81 102 LEU A O 1
ATOM 816 N N . THR A 1 103 ? -12.761 2.026 -1.547 1.00 97.25 103 THR A N 1
ATOM 817 C CA . THR A 1 103 ? -13.932 2.880 -1.324 1.00 97.25 103 THR A CA 1
ATOM 818 C C . THR A 1 103 ? -13.549 4.070 -0.463 1.00 97.25 103 THR A C 1
ATOM 820 O O . THR A 1 103 ? -12.518 4.066 0.216 1.00 97.25 103 THR A O 1
ATOM 823 N N . TYR A 1 104 ? -14.376 5.110 -0.502 1.00 96.00 104 TYR A N 1
ATOM 824 C CA . TYR A 1 104 ? -14.080 6.379 0.140 1.00 96.00 104 TYR A CA 1
ATOM 825 C C . TYR A 1 104 ? -15.289 6.903 0.898 1.00 96.00 104 TYR A C 1
ATOM 827 O O . TYR A 1 104 ? -16.423 6.785 0.436 1.00 96.00 104 TYR A O 1
ATOM 835 N N . THR A 1 105 ? -15.022 7.550 2.027 1.00 95.88 105 THR A N 1
ATOM 836 C CA . THR A 1 105 ? -16.021 8.326 2.758 1.00 95.88 105 THR A CA 1
ATOM 837 C C . THR A 1 105 ? -16.442 9.556 1.946 1.00 95.88 105 THR A C 1
ATOM 839 O O . THR A 1 105 ? -15.761 9.969 1.003 1.00 95.88 105 THR A O 1
ATOM 842 N N . ALA A 1 106 ? -17.520 10.229 2.362 1.00 92.88 106 ALA A N 1
ATOM 843 C CA . ALA A 1 106 ? -17.939 11.502 1.764 1.00 92.88 106 ALA A CA 1
ATOM 844 C C . ALA A 1 106 ? -16.862 12.609 1.849 1.00 92.88 106 ALA A C 1
ATOM 846 O O . ALA A 1 106 ? -16.849 13.523 1.029 1.00 92.88 106 ALA A O 1
ATOM 847 N N . ALA A 1 107 ? -15.931 12.507 2.805 1.00 94.50 107 ALA A N 1
ATOM 848 C CA . ALA A 1 107 ? -14.782 13.403 2.942 1.00 94.50 107 ALA A CA 1
ATOM 849 C C . ALA A 1 107 ? -13.584 13.007 2.049 1.00 94.50 107 ALA A C 1
ATOM 851 O O . ALA A 1 107 ? -12.504 13.580 2.185 1.00 94.50 107 ALA A O 1
ATOM 852 N N . ASN A 1 108 ? -13.755 12.033 1.144 1.00 94.06 108 ASN A N 1
ATOM 853 C CA . ASN A 1 108 ? -12.719 11.496 0.256 1.00 94.06 108 ASN A CA 1
ATOM 854 C C . ASN A 1 108 ? -11.510 10.898 1.008 1.00 94.06 108 ASN A C 1
ATOM 856 O O . ASN A 1 108 ? -10.364 10.991 0.566 1.00 94.06 108 ASN A O 1
ATOM 860 N N . LEU A 1 109 ? -11.774 10.271 2.156 1.00 94.25 109 LEU A N 1
ATOM 861 C CA . LEU A 1 109 ? -10.805 9.467 2.906 1.00 94.25 109 LEU A CA 1
ATOM 862 C C . LEU A 1 109 ? -11.049 7.990 2.601 1.00 94.25 109 LEU A C 1
ATOM 864 O O . LEU A 1 109 ? -12.198 7.612 2.392 1.00 94.25 109 LEU A O 1
ATOM 868 N N . VAL A 1 110 ? -10.005 7.160 2.565 1.00 91.38 110 VAL A N 1
ATOM 869 C CA . VAL A 1 110 ? -10.150 5.721 2.275 1.00 91.38 110 VAL A CA 1
ATOM 870 C C . VAL A 1 110 ? -11.015 5.072 3.352 1.00 91.38 110 VAL A C 1
ATOM 872 O O . VAL A 1 110 ? -10.630 5.021 4.508 1.00 91.38 110 VAL A O 1
ATOM 875 N N . GLU A 1 111 ? -12.177 4.557 2.984 1.00 96.19 111 GLU A N 1
ATOM 876 C CA . GLU A 1 111 ? -13.074 3.879 3.920 1.00 96.19 111 GLU A CA 1
ATOM 877 C C . GLU A 1 111 ? -12.741 2.391 4.001 1.00 96.19 111 GLU A C 1
ATOM 879 O O . GLU A 1 111 ? -12.542 1.851 5.088 1.00 96.19 111 GLU A O 1
ATOM 884 N N . THR A 1 112 ? -12.624 1.738 2.842 1.00 96.75 112 THR A N 1
ATOM 885 C CA . THR A 1 112 ? -12.246 0.328 2.731 1.00 96.75 112 THR A CA 1
ATOM 886 C C . THR A 1 112 ? -11.159 0.156 1.676 1.00 96.75 112 THR A C 1
ATOM 888 O O . THR A 1 112 ? -11.224 0.760 0.607 1.00 96.75 112 THR A O 1
ATOM 891 N N . ALA A 1 113 ? -10.179 -0.702 1.959 1.00 94.00 113 ALA A N 1
ATOM 892 C CA . ALA A 1 113 ? -9.195 -1.182 0.995 1.00 94.00 113 ALA A CA 1
ATOM 893 C C . ALA A 1 113 ? -9.190 -2.715 0.982 1.00 94.00 113 ALA A C 1
ATOM 895 O O . ALA A 1 113 ? -8.853 -3.337 1.991 1.00 94.00 113 ALA A O 1
ATOM 896 N N . ILE A 1 114 ? -9.557 -3.325 -0.145 1.00 96.56 114 ILE A N 1
ATOM 897 C CA . ILE A 1 114 ? -9.537 -4.782 -0.333 1.00 96.56 114 ILE A CA 1
ATOM 898 C C . ILE A 1 114 ? -8.344 -5.139 -1.211 1.00 96.56 114 ILE A C 1
ATOM 900 O O . ILE A 1 114 ? -8.353 -4.863 -2.409 1.00 96.56 114 ILE A O 1
ATOM 904 N N . GLY A 1 115 ? -7.332 -5.758 -0.612 1.00 91.31 115 GLY A N 1
ATOM 905 C CA . GLY A 1 115 ? -6.200 -6.358 -1.301 1.00 91.31 115 GLY A CA 1
ATOM 906 C C . GLY A 1 115 ? -6.545 -7.742 -1.846 1.00 91.31 115 GLY A C 1
ATOM 907 O O . GLY A 1 115 ? -7.189 -8.562 -1.185 1.00 91.31 115 GLY A O 1
ATOM 908 N N . LYS A 1 116 ? -6.095 -8.005 -3.069 1.00 91.38 116 LYS A N 1
ATOM 909 C CA . LYS A 1 116 ? -6.221 -9.282 -3.763 1.00 91.38 116 LYS A CA 1
ATOM 910 C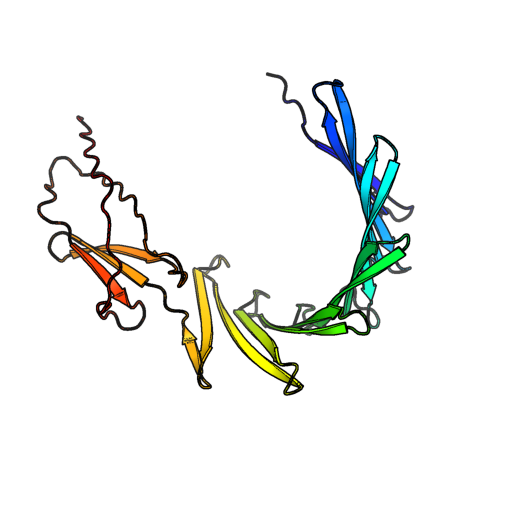 C . LYS A 1 116 ? -4.877 -9.691 -4.334 1.00 91.38 116 LYS A C 1
ATOM 912 O O . LYS A 1 116 ? -4.113 -8.847 -4.804 1.00 91.38 116 LYS A O 1
ATOM 917 N N . VAL A 1 117 ? -4.641 -10.993 -4.376 1.00 92.88 117 VAL A N 1
ATOM 918 C CA . VAL A 1 117 ? -3.445 -11.602 -4.962 1.00 92.88 117 VAL A CA 1
ATOM 919 C C . VAL A 1 117 ? -3.809 -12.386 -6.215 1.00 92.88 117 VAL A C 1
ATOM 921 O O . VAL A 1 117 ? -4.872 -13.006 -6.299 1.00 92.88 117 VAL A O 1
ATOM 924 N N . TRP A 1 118 ? -2.931 -12.355 -7.211 1.00 95.19 118 TRP A N 1
ATOM 925 C CA . TRP A 1 118 ? -3.088 -13.140 -8.430 1.00 95.19 118 TRP A CA 1
ATOM 926 C C . TRP A 1 118 ? -2.698 -14.604 -8.195 1.00 95.19 118 TRP A C 1
ATOM 928 O O . TRP A 1 118 ? -1.607 -14.884 -7.707 1.00 95.19 118 TRP A O 1
ATOM 938 N N . THR A 1 119 ? -3.561 -15.550 -8.573 1.00 91.38 119 THR A N 1
ATOM 939 C CA . THR A 1 119 ? -3.309 -16.998 -8.407 1.00 91.38 119 THR A CA 1
ATOM 940 C C . THR A 1 119 ? -2.846 -17.706 -9.680 1.00 91.38 119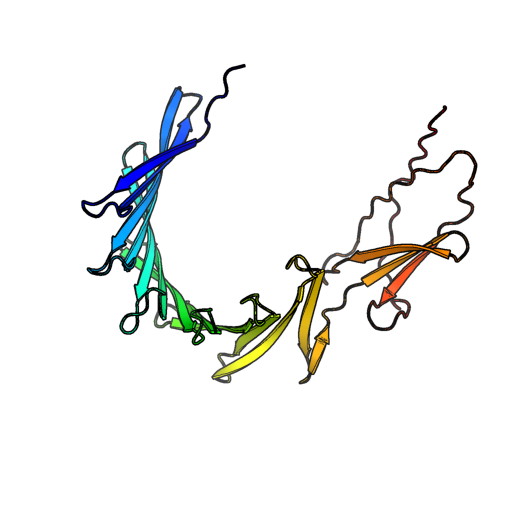 THR A C 1
ATOM 942 O O . THR A 1 119 ? -2.764 -18.929 -9.707 1.00 91.38 119 THR A O 1
ATOM 945 N N . GLY A 1 120 ? -2.587 -16.964 -10.759 1.00 93.00 120 GLY A N 1
ATOM 946 C CA . GLY A 1 120 ? -2.332 -17.529 -12.088 1.00 93.00 120 GLY A CA 1
ATOM 947 C C . GLY A 1 120 ? -3.567 -17.550 -12.993 1.00 93.00 120 GLY A C 1
ATOM 948 O O . GLY A 1 120 ? -3.408 -17.496 -14.208 1.00 93.00 120 GLY A O 1
ATOM 949 N N . ALA A 1 121 ? -4.776 -17.552 -12.420 1.00 95.06 121 ALA A N 1
ATOM 950 C CA . ALA A 1 121 ? -6.036 -17.582 -13.174 1.00 95.06 121 ALA A CA 1
ATOM 951 C C . ALA A 1 121 ? -6.980 -16.413 -12.849 1.00 95.06 121 ALA A C 1
ATOM 953 O O . ALA A 1 121 ? -7.667 -15.911 -13.737 1.00 95.06 121 ALA A O 1
ATOM 954 N N . ALA A 1 122 ? -7.019 -15.971 -11.590 1.00 96.88 122 ALA A N 1
ATOM 955 C CA . ALA A 1 122 ? -7.880 -14.880 -11.144 1.00 96.88 122 ALA A CA 1
ATOM 956 C C . ALA A 1 122 ? -7.249 -14.114 -9.973 1.00 96.88 122 ALA A C 1
ATOM 958 O O . ALA A 1 122 ? -6.349 -14.613 -9.290 1.00 96.88 122 ALA A O 1
ATOM 959 N N . PHE A 1 123 ? -7.745 -12.902 -9.719 1.00 97.06 123 PHE A N 1
ATOM 960 C CA . PHE A 1 123 ? -7.484 -12.209 -8.461 1.00 97.06 123 PHE A CA 1
ATOM 961 C C . PHE A 1 123 ? -8.376 -12.795 -7.370 1.00 97.06 123 PHE A C 1
ATOM 963 O O . PHE A 1 123 ? -9.597 -12.836 -7.514 1.00 97.06 123 PHE A O 1
ATOM 970 N N . VAL A 1 124 ? -7.762 -13.227 -6.274 1.00 93.00 124 VAL A N 1
ATOM 971 C CA . VAL A 1 124 ? -8.456 -13.751 -5.097 1.00 93.00 124 VAL A CA 1
ATOM 972 C C . VAL A 1 124 ? -8.208 -12.808 -3.932 1.00 93.00 124 VAL A C 1
ATOM 974 O O . VAL A 1 124 ? -7.086 -12.344 -3.742 1.00 93.00 124 VAL A O 1
ATOM 977 N N . ASN A 1 125 ? -9.261 -12.532 -3.167 1.00 90.94 125 ASN A N 1
ATOM 978 C CA . ASN A 1 125 ? -9.194 -11.745 -1.940 1.00 90.94 125 ASN A CA 1
ATOM 979 C C . ASN A 1 125 ? -8.094 -12.259 -0.997 1.00 90.94 125 ASN A C 1
ATOM 981 O O . ASN A 1 125 ? -7.874 -13.467 -0.889 1.00 90.94 125 ASN A O 1
ATOM 985 N N . ASP A 1 126 ? -7.431 -11.327 -0.322 1.00 88.00 126 ASP A N 1
ATOM 986 C CA . ASP A 1 126 ? -6.331 -11.604 0.602 1.00 88.00 126 ASP A CA 1
ATOM 987 C C . ASP A 1 126 ? -6.569 -10.906 1.945 1.00 88.00 126 ASP A C 1
ATOM 989 O O . ASP A 1 126 ? -6.776 -11.556 2.969 1.00 88.00 126 ASP A O 1
ATOM 993 N N . GLU A 1 127 ? -6.687 -9.579 1.913 1.00 89.38 127 GLU A N 1
ATOM 994 C CA . GLU A 1 127 ? -6.872 -8.740 3.095 1.00 89.38 127 GLU A CA 1
ATOM 995 C C . GLU A 1 127 ? -7.913 -7.648 2.822 1.00 89.38 127 GLU A C 1
ATOM 997 O O . GLU A 1 127 ? -7.962 -7.069 1.736 1.00 89.38 127 GLU A O 1
ATOM 1002 N N . ARG A 1 128 ? -8.738 -7.333 3.819 1.00 91.75 128 ARG A N 1
ATOM 1003 C CA . ARG A 1 128 ? -9.629 -6.175 3.834 1.00 91.75 128 ARG A CA 1
ATOM 1004 C C . ARG A 1 128 ? -9.276 -5.287 5.016 1.00 91.75 128 ARG A C 1
ATOM 1006 O O . ARG A 1 128 ? -9.306 -5.725 6.161 1.00 91.75 128 ARG A O 1
ATOM 1013 N N . ASN A 1 129 ? -9.012 -4.021 4.729 1.00 88.44 129 ASN A N 1
ATOM 1014 C CA . ASN A 1 129 ? -8.796 -2.978 5.718 1.00 88.44 129 ASN A CA 1
ATOM 1015 C C . ASN A 1 129 ? -9.995 -2.033 5.730 1.00 88.44 129 ASN A C 1
ATOM 1017 O O . ASN A 1 129 ? -10.383 -1.544 4.672 1.00 88.44 129 ASN A O 1
ATOM 1021 N N . THR A 1 130 ? -10.545 -1.748 6.908 1.00 96.88 130 THR A N 1
ATOM 1022 C CA . THR A 1 130 ? -11.592 -0.731 7.104 1.00 96.88 130 THR A CA 1
ATOM 1023 C C . THR A 1 130 ? -11.078 0.346 8.044 1.00 96.88 130 THR A C 1
ATOM 1025 O O . THR A 1 130 ? -10.525 0.021 9.097 1.00 96.88 130 THR A O 1
ATOM 1028 N N . PHE A 1 131 ? -11.267 1.611 7.685 1.00 91.44 131 PHE A N 1
ATOM 1029 C CA . PHE A 1 131 ? -10.746 2.751 8.433 1.00 91.44 131 PHE A CA 1
ATOM 1030 C C . PHE A 1 131 ? -11.877 3.606 8.997 1.00 91.44 131 PHE A C 1
ATOM 1032 O O . PHE A 1 131 ? -12.893 3.836 8.345 1.00 91.44 131 PHE A O 1
ATOM 1039 N N . THR A 1 132 ? -11.674 4.124 10.206 1.00 96.88 132 THR A N 1
ATOM 1040 C CA . THR A 1 132 ? -12.521 5.176 10.782 1.00 96.88 132 THR A CA 1
ATOM 1041 C C . THR A 1 132 ? -11.694 6.416 11.063 1.00 96.88 132 THR A C 1
ATOM 1043 O O . THR A 1 132 ? -10.479 6.327 11.250 1.00 96.88 132 THR A O 1
ATOM 1046 N N . TYR A 1 133 ? -12.354 7.571 11.100 1.00 93.62 133 TYR A N 1
ATOM 1047 C CA . TYR A 1 133 ? -11.697 8.864 11.228 1.00 93.62 133 TYR A CA 1
ATOM 1048 C C . TYR A 1 133 ? -12.365 9.723 12.297 1.00 93.62 133 TYR A C 1
ATOM 1050 O O . TYR A 1 133 ? -13.582 9.669 12.480 1.00 93.62 133 TYR A O 1
ATOM 1058 N N . ASN A 1 134 ? -11.574 10.557 12.969 1.00 93.31 134 ASN A N 1
ATOM 1059 C CA . ASN A 1 134 ? -12.109 11.632 13.798 1.00 93.31 134 ASN A CA 1
ATOM 1060 C C . ASN A 1 134 ? -12.565 12.828 12.940 1.00 93.31 134 ASN A C 1
ATOM 1062 O O . ASN A 1 134 ? -12.390 12.870 11.722 1.00 93.31 134 ASN A O 1
ATOM 1066 N N . THR A 1 135 ? -13.094 13.853 13.606 1.00 94.25 135 THR A N 1
ATOM 1067 C CA . THR A 1 135 ? -13.551 15.107 12.986 1.00 94.25 135 THR A CA 1
ATOM 1068 C C . THR A 1 135 ? -12.438 15.933 12.335 1.00 94.25 135 THR A C 1
ATOM 1070 O O . THR A 1 135 ? -12.733 16.839 11.562 1.00 94.25 135 THR A O 1
ATOM 1073 N N . THR A 1 136 ? -11.166 15.630 12.614 1.00 93.81 136 THR A N 1
ATOM 1074 C CA . THR A 1 136 ? -9.998 16.261 11.980 1.00 93.81 136 THR A CA 1
ATOM 1075 C C . THR A 1 136 ? -9.379 15.385 10.885 1.00 93.81 136 THR A C 1
ATOM 1077 O O . THR A 1 136 ? -8.242 15.622 10.472 1.00 93.81 136 THR A O 1
ATOM 1080 N N . ASN A 1 137 ? -10.127 14.392 10.383 1.00 94.06 137 ASN A N 1
ATOM 1081 C CA . ASN A 1 137 ? -9.742 13.481 9.299 1.00 94.06 137 ASN A CA 1
ATOM 1082 C C . ASN A 1 137 ? -8.497 12.624 9.598 1.00 94.06 137 ASN A C 1
ATOM 1084 O O . ASN A 1 137 ? -7.799 12.176 8.686 1.00 94.06 137 ASN A O 1
ATOM 1088 N N . ARG A 1 138 ? -8.201 12.370 10.876 1.00 84.62 138 ARG A N 1
ATOM 1089 C CA . ARG A 1 138 ? -7.146 11.446 11.316 1.00 84.62 138 ARG A CA 1
ATOM 1090 C C . ARG A 1 138 ? -7.734 10.068 11.577 1.00 84.62 138 ARG A C 1
ATOM 1092 O O . ARG A 1 138 ? -8.825 9.971 12.131 1.00 84.62 138 ARG A O 1
ATOM 1099 N N . VAL A 1 139 ? -7.007 9.019 11.195 1.00 84.81 139 VAL A N 1
ATOM 1100 C CA . VAL A 1 139 ? -7.433 7.627 11.400 1.00 84.81 139 VAL A CA 1
ATOM 1101 C C . VAL A 1 139 ? -7.579 7.361 12.897 1.00 84.81 139 VAL A C 1
ATOM 1103 O O . VAL A 1 139 ? -6.606 7.461 13.628 1.00 84.81 139 VAL A O 1
ATOM 1106 N N . THR A 1 140 ? -8.771 7.010 13.366 1.00 87.69 140 THR A N 1
ATOM 1107 C CA . THR A 1 140 ? -9.012 6.614 14.765 1.00 87.69 140 THR A CA 1
ATOM 1108 C C . THR A 1 140 ? -8.972 5.115 14.955 1.00 87.69 140 THR A C 1
ATOM 1110 O O . THR A 1 140 ? -8.587 4.648 16.025 1.00 87.69 140 THR A O 1
ATOM 1113 N N . SER A 1 141 ? -9.335 4.348 13.929 1.00 89.00 141 SER A N 1
ATOM 1114 C CA . SER A 1 141 ? -9.150 2.906 13.946 1.00 89.00 141 SER A CA 1
ATOM 1115 C C . SER A 1 141 ? -8.925 2.327 12.559 1.00 89.00 141 SER A C 1
ATOM 1117 O O . SER A 1 141 ? -9.374 2.881 11.553 1.00 89.00 141 SER A O 1
ATOM 1119 N N . LYS A 1 142 ? -8.246 1.184 12.537 1.00 89.81 142 LYS A N 1
ATOM 1120 C CA . LYS A 1 142 ? -8.086 0.312 11.378 1.00 89.81 142 LYS A CA 1
ATOM 1121 C C . LYS A 1 142 ? -8.469 -1.101 11.799 1.00 89.81 142 LYS A C 1
ATOM 1123 O O . LYS A 1 142 ? -7.895 -1.632 12.744 1.00 89.81 142 LYS A O 1
ATOM 1128 N N . VAL A 1 143 ? -9.427 -1.710 11.113 1.00 92.06 143 VAL A N 1
ATOM 1129 C CA . VAL A 1 143 ? -9.764 -3.130 11.284 1.00 92.06 143 VAL A CA 1
ATOM 1130 C C . VAL A 1 143 ? -9.236 -3.896 10.084 1.00 92.06 143 VAL A C 1
ATOM 1132 O O . VAL A 1 143 ? -9.511 -3.513 8.948 1.00 92.06 143 VAL A O 1
ATOM 1135 N N . VAL A 1 144 ? -8.496 -4.967 10.354 1.00 88.06 144 VAL A N 1
ATOM 1136 C CA . VAL A 1 144 ? -7.940 -5.882 9.361 1.00 88.06 144 VAL A CA 1
ATOM 1137 C C . VAL A 1 144 ? -8.699 -7.199 9.414 1.00 88.06 144 VAL A C 1
ATOM 1139 O O . VAL A 1 144 ? -8.846 -7.822 10.471 1.00 88.06 144 VAL A O 1
ATOM 1142 N N . GLU A 1 145 ? -9.158 -7.644 8.255 1.00 88.50 145 GLU A N 1
ATOM 1143 C CA . GLU A 1 145 ? -9.786 -8.940 8.057 1.00 88.50 145 GLU A CA 1
ATOM 1144 C C . GLU A 1 145 ? -9.042 -9.714 6.971 1.00 88.50 145 GLU A C 1
ATOM 1146 O O . GLU A 1 145 ? -8.724 -9.172 5.917 1.00 88.50 145 GLU A O 1
ATOM 1151 N N . LEU A 1 146 ? -8.783 -10.993 7.219 1.00 89.19 146 LEU A N 1
ATOM 1152 C CA . LEU A 1 146 ? -8.122 -11.892 6.283 1.00 89.19 146 LEU A CA 1
ATOM 1153 C C . LEU A 1 146 ? -9.160 -12.740 5.557 1.00 89.19 146 LEU A C 1
ATOM 1155 O O . LEU A 1 146 ? -10.171 -13.148 6.137 1.00 89.19 146 LEU A O 1
ATOM 1159 N N . TRP A 1 147 ? -8.922 -13.013 4.280 1.00 91.19 147 TRP A N 1
ATOM 1160 C CA . TRP A 1 147 ? -9.811 -13.856 3.495 1.00 91.19 147 TRP A CA 1
ATOM 1161 C C . TRP A 1 147 ? -9.541 -15.338 3.763 1.00 91.19 147 TRP A C 1
ATOM 1163 O O . TRP A 1 147 ? -8.477 -15.862 3.436 1.00 91.19 147 TRP A O 1
ATOM 1173 N N . ASN A 1 148 ? -10.527 -16.049 4.310 1.00 88.88 148 ASN A N 1
ATOM 1174 C CA . ASN A 1 148 ? -10.475 -17.501 4.405 1.00 88.88 148 ASN A CA 1
ATOM 1175 C C . ASN A 1 148 ? -11.038 -18.116 3.118 1.00 88.88 148 ASN A C 1
ATOM 1177 O O . ASN A 1 148 ? -12.234 -18.012 2.832 1.00 88.88 148 ASN A O 1
ATOM 1181 N N . ARG A 1 149 ? -10.156 -18.758 2.345 1.00 87.00 149 ARG A N 1
ATOM 1182 C CA . ARG A 1 149 ? -10.488 -19.334 1.034 1.00 87.00 149 ARG A CA 1
ATOM 1183 C C . ARG A 1 149 ? -11.433 -20.530 1.129 1.00 87.00 149 ARG A C 1
ATOM 1185 O O . ARG A 1 149 ? -12.301 -20.650 0.273 1.00 87.00 149 ARG A O 1
ATOM 1192 N N . ASP A 1 150 ? -11.306 -21.348 2.170 1.00 91.06 150 ASP A N 1
ATOM 1193 C CA . ASP A 1 150 ? -12.093 -22.579 2.330 1.00 91.06 150 ASP A CA 1
ATOM 1194 C C . ASP A 1 150 ? -13.562 -22.282 2.642 1.00 91.06 150 ASP A C 1
ATOM 1196 O O . ASP A 1 150 ? -14.473 -22.913 2.115 1.00 91.06 150 ASP A O 1
ATOM 1200 N N . SER A 1 151 ? -13.799 -21.284 3.492 1.00 94.62 151 SER A N 1
ATOM 1201 C CA . SER A 1 151 ? -15.143 -20.864 3.905 1.00 94.62 151 SER A CA 1
ATOM 1202 C C . SER A 1 151 ? -15.718 -19.724 3.064 1.00 94.62 151 SER A C 1
ATOM 1204 O O . SER A 1 151 ? -16.885 -19.375 3.249 1.00 94.62 151 SER A O 1
ATOM 1206 N N . ALA A 1 152 ? -14.914 -19.135 2.171 1.00 95.00 152 ALA A N 1
ATOM 1207 C CA . ALA A 1 152 ? -15.238 -17.945 1.385 1.00 95.00 152 ALA A CA 1
ATOM 1208 C C . ALA A 1 152 ? -15.781 -16.787 2.248 1.00 95.00 152 ALA A C 1
ATOM 1210 O O . ALA A 1 152 ? -16.805 -16.172 1.933 1.00 95.00 152 ALA A O 1
ATOM 1211 N N . ARG A 1 153 ? -15.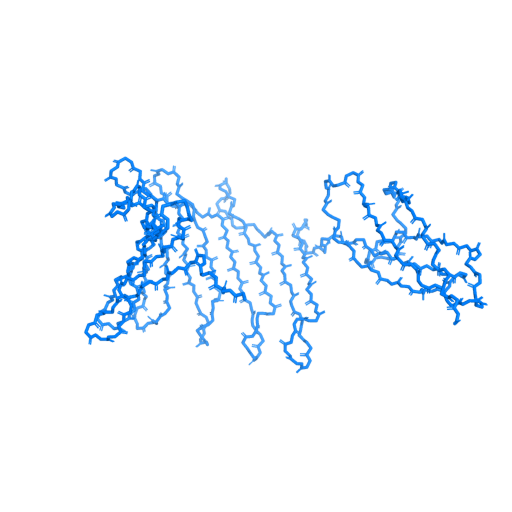114 -16.506 3.375 1.00 95.56 153 ARG A N 1
ATOM 1212 C CA . ARG A 1 153 ? -15.518 -15.471 4.341 1.00 95.56 153 ARG A CA 1
ATOM 1213 C C . ARG A 1 153 ? -14.328 -14.651 4.825 1.00 95.56 153 ARG A C 1
ATOM 1215 O O . ARG A 1 153 ? -13.212 -15.149 4.947 1.00 95.56 153 ARG A O 1
ATOM 1222 N N . TRP A 1 154 ? -14.601 -13.393 5.159 1.00 94.12 154 TRP A N 1
ATOM 1223 C CA . TRP A 1 154 ? -13.665 -12.524 5.869 1.00 94.12 154 TRP A CA 1
ATOM 1224 C C . TRP A 1 154 ? -13.611 -12.908 7.348 1.00 94.12 154 TRP A C 1
ATOM 1226 O O . TRP A 1 154 ? -14.648 -13.007 8.007 1.00 94.12 154 TRP A O 1
ATOM 1236 N N . LEU A 1 155 ? -12.404 -13.110 7.867 1.00 85.25 155 LEU A N 1
ATOM 1237 C CA . LEU A 1 155 ? -12.139 -13.372 9.275 1.00 85.25 155 LEU A CA 1
ATOM 1238 C C . LEU A 1 155 ? -11.419 -12.170 9.874 1.00 85.25 155 LEU A C 1
ATOM 1240 O O . LEU A 1 155 ? -10.379 -11.756 9.372 1.00 85.25 155 LEU A O 1
ATOM 1244 N N . ARG A 1 156 ? -11.948 -11.623 10.968 1.00 87.56 156 ARG A N 1
ATOM 1245 C CA . ARG A 1 156 ? -11.251 -10.582 11.735 1.00 87.56 156 ARG A CA 1
ATOM 1246 C C . ARG A 1 156 ? -9.890 -11.095 12.188 1.00 87.56 156 ARG A C 1
ATOM 1248 O O . ARG A 1 156 ? -9.788 -12.228 12.648 1.00 87.56 156 ARG A O 1
ATOM 1255 N N . SER A 1 157 ? -8.879 -10.248 12.041 1.00 83.56 157 SER A N 1
ATOM 1256 C CA . SER A 1 157 ? -7.495 -10.554 12.388 1.00 83.56 157 SER A CA 1
ATOM 1257 C C . SER A 1 157 ? -6.999 -9.582 13.443 1.00 83.56 157 SER A C 1
ATOM 1259 O O . SER A 1 157 ? -6.856 -9.964 14.604 1.00 83.56 157 SER A O 1
ATOM 1261 N N . THR A 1 158 ? -6.840 -8.308 13.081 1.00 83.19 158 THR A N 1
ATOM 1262 C CA . THR A 1 158 ? -6.336 -7.278 13.991 1.00 83.19 158 THR A CA 1
ATOM 1263 C C . THR A 1 158 ? -7.185 -6.013 13.967 1.00 83.19 158 THR A C 1
ATOM 1265 O O . THR A 1 158 ? -7.891 -5.717 13.000 1.00 83.19 158 THR A O 1
ATOM 1268 N N . ARG A 1 159 ? -7.126 -5.260 15.062 1.00 86.00 159 ARG A N 1
ATOM 1269 C CA . ARG A 1 159 ? -7.683 -3.918 15.178 1.00 86.00 159 ARG A CA 1
ATOM 1270 C C . ARG A 1 159 ? -6.637 -3.002 15.781 1.00 86.00 159 ARG A C 1
ATOM 1272 O O . ARG A 1 159 ? -6.088 -3.290 16.836 1.00 86.00 159 ARG A O 1
ATOM 1279 N N . GLU A 1 160 ? -6.398 -1.882 15.125 1.00 81.94 160 GLU A N 1
ATOM 1280 C CA . GLU A 1 160 ? -5.565 -0.804 15.637 1.00 81.94 160 GLU A CA 1
ATOM 1281 C C . GLU A 1 160 ? -6.459 0.373 16.015 1.00 81.94 160 GLU A C 1
ATOM 1283 O O . GLU A 1 160 ? -7.350 0.739 15.247 1.00 81.94 160 GLU A O 1
ATOM 1288 N N . THR A 1 161 ? -6.220 0.970 17.180 1.00 82.19 161 THR A N 1
ATOM 1289 C CA . THR A 1 161 ? -6.897 2.187 17.642 1.00 82.19 161 THR A CA 1
ATOM 1290 C C . THR A 1 161 ? -5.865 3.255 17.965 1.00 82.19 161 THR A C 1
ATOM 1292 O O . THR A 1 161 ? -4.896 2.994 18.677 1.00 82.19 161 THR A O 1
ATOM 1295 N N . TYR A 1 162 ? -6.098 4.462 17.465 1.00 78.88 162 TYR A N 1
ATOM 1296 C CA . TYR A 1 162 ? -5.189 5.595 17.570 1.00 78.88 162 TYR A CA 1
ATOM 1297 C C . TYR A 1 162 ? -5.827 6.690 18.424 1.00 78.88 162 TYR A C 1
ATOM 1299 O O . TYR A 1 162 ? -6.980 7.072 18.198 1.00 78.88 162 TYR A O 1
ATOM 1307 N N . ARG A 1 163 ? -5.074 7.234 19.385 1.00 75.19 163 ARG A N 1
ATOM 1308 C CA . ARG A 1 163 ? -5.455 8.458 20.106 1.00 75.19 163 ARG A CA 1
ATOM 1309 C C . ARG A 1 163 ? -4.451 9.557 19.827 1.00 75.19 163 ARG A C 1
ATOM 1311 O O . ARG A 1 163 ? -3.258 9.305 19.665 1.00 75.19 163 ARG A O 1
ATOM 1318 N N . TYR A 1 164 ? -4.960 10.778 19.812 1.00 73.19 164 TYR A N 1
ATOM 1319 C CA . TYR A 1 164 ? -4.191 11.964 19.487 1.00 73.19 164 TYR A CA 1
ATOM 1320 C C . TYR A 1 164 ? -4.189 12.928 20.666 1.00 73.19 164 TYR A C 1
ATOM 1322 O O . TYR A 1 164 ? -5.214 13.103 21.326 1.00 73.19 164 TYR A O 1
ATOM 1330 N N . ASN A 1 165 ? -3.044 13.561 20.908 1.00 72.88 165 ASN A N 1
ATOM 1331 C CA . ASN A 1 165 ? -2.949 14.670 21.850 1.00 72.88 165 ASN A CA 1
ATOM 1332 C C . ASN A 1 165 ? -3.514 15.969 21.243 1.00 72.88 165 ASN A C 1
ATOM 1334 O O . ASN A 1 165 ? -3.923 16.020 20.080 1.00 72.88 165 ASN A O 1
ATOM 1338 N N . ALA A 1 166 ? -3.496 17.050 22.026 1.00 84.25 166 ALA A N 1
ATOM 1339 C CA . ALA A 1 166 ? -3.979 18.364 21.600 1.00 84.25 166 ALA A CA 1
ATOM 1340 C C . ALA A 1 166 ? -3.219 18.944 20.386 1.00 84.25 166 ALA A C 1
ATOM 1342 O O . ALA A 1 166 ? -3.756 19.781 19.666 1.00 84.25 166 ALA A O 1
ATOM 1343 N N . GLN A 1 167 ? -1.989 18.488 20.128 1.00 82.56 167 GLN A N 1
ATOM 1344 C CA . GLN A 1 167 ? -1.171 18.880 18.977 1.00 82.56 167 GLN A CA 1
ATOM 1345 C C . GLN A 1 167 ? -1.424 18.006 17.735 1.00 82.56 167 GLN A C 1
ATOM 1347 O O . GLN A 1 167 ? -0.720 18.145 16.736 1.00 82.56 167 GLN A O 1
ATOM 1352 N N . ASN A 1 168 ? -2.430 17.122 17.763 1.00 72.94 168 ASN A N 1
ATOM 1353 C CA . ASN A 1 168 ? -2.743 16.161 16.699 1.00 72.94 168 ASN A CA 1
ATOM 1354 C C . ASN A 1 168 ? -1.608 15.166 16.391 1.00 72.94 168 ASN A C 1
ATOM 1356 O O . ASN A 1 168 ? -1.530 14.631 15.281 1.00 72.94 168 ASN A O 1
ATOM 1360 N N . LEU A 1 169 ? -0.740 14.897 17.364 1.00 65.50 169 LEU A N 1
ATOM 1361 C CA . LEU A 1 169 ? 0.255 13.830 17.288 1.00 65.50 169 LEU A CA 1
ATOM 1362 C C . LEU A 1 169 ? -0.313 12.562 17.923 1.00 65.50 169 LEU A C 1
ATOM 1364 O O . LEU A 1 169 ? -1.119 12.648 18.850 1.00 65.50 169 LEU A O 1
ATOM 1368 N N . VAL A 1 170 ? 0.094 11.395 17.420 1.00 65.75 170 VAL A N 1
ATOM 1369 C CA . VAL A 1 170 ? -0.292 10.109 18.016 1.00 65.75 170 VAL A CA 1
ATOM 1370 C C . VAL A 1 170 ? 0.298 10.035 19.422 1.00 65.75 170 VAL A C 1
ATOM 1372 O O . VAL A 1 170 ? 1.513 10.082 19.586 1.00 65.75 170 VAL A O 1
ATOM 1375 N N . ASP A 1 171 ? -0.576 9.935 20.416 1.00 68.62 171 ASP A N 1
ATOM 1376 C CA . ASP A 1 171 ? -0.230 9.820 21.837 1.00 68.62 171 ASP A CA 1
ATOM 1377 C C . ASP A 1 171 ? -0.302 8.364 22.311 1.00 68.62 171 ASP A C 1
ATOM 1379 O O . ASP A 1 171 ? 0.467 7.920 23.158 1.00 68.62 171 ASP A O 1
ATOM 1383 N N . SER A 1 172 ? -1.195 7.573 21.710 1.00 64.12 172 SER A N 1
ATOM 1384 C CA . SER A 1 172 ? -1.231 6.127 21.924 1.00 64.12 172 SER A CA 1
ATOM 1385 C C . SER A 1 172 ? -1.715 5.367 20.696 1.00 64.12 172 SER A C 1
ATOM 1387 O O . SER A 1 172 ? -2.533 5.853 19.909 1.00 64.12 172 SER A O 1
ATOM 1389 N N . LEU A 1 173 ? -1.193 4.149 20.570 1.00 75.25 173 LEU A N 1
ATOM 1390 C CA . LEU A 1 173 ? -1.609 3.121 19.629 1.00 75.25 173 LEU A CA 1
ATOM 1391 C C . LEU A 1 173 ? -1.909 1.856 20.433 1.00 75.25 173 LEU A C 1
ATOM 1393 O O . LEU A 1 173 ? -1.063 1.386 21.193 1.00 75.25 173 LEU A O 1
ATOM 1397 N N . THR A 1 174 ? -3.100 1.304 20.248 1.00 75.62 174 THR A N 1
ATOM 1398 C CA . THR A 1 174 ? -3.483 0.000 20.792 1.00 75.62 174 THR A CA 1
ATOM 1399 C C . THR A 1 174 ? -3.705 -0.961 19.639 1.00 75.62 174 THR A C 1
ATOM 1401 O O . THR A 1 174 ? -4.464 -0.642 18.727 1.00 75.62 174 THR A O 1
ATOM 1404 N N . THR A 1 175 ? -3.074 -2.133 19.695 1.00 76.75 175 THR A N 1
ATOM 1405 C CA . THR A 1 175 ? -3.276 -3.216 18.727 1.00 76.75 175 THR A CA 1
ATOM 1406 C C . THR A 1 175 ? -3.903 -4.413 19.427 1.00 76.75 175 THR A C 1
ATOM 1408 O O . THR A 1 175 ? -3.378 -4.919 20.419 1.00 76.75 175 THR A O 1
ATOM 1411 N N . GLU A 1 176 ? -5.024 -4.877 18.894 1.00 79.12 176 GLU A N 1
ATOM 1412 C CA . GLU A 1 176 ? -5.781 -6.019 19.389 1.00 79.12 176 GLU A CA 1
ATOM 1413 C C . GLU A 1 176 ? -5.862 -7.096 18.309 1.00 79.12 176 GLU A C 1
ATOM 1415 O O . GLU A 1 176 ? -5.983 -6.792 17.123 1.00 79.12 176 GLU A O 1
ATOM 1420 N N . GLU A 1 177 ? -5.829 -8.356 18.718 1.00 82.31 177 GLU A N 1
ATOM 1421 C CA . GLU A 1 177 ? -6.075 -9.519 17.872 1.00 82.31 177 GLU A CA 1
ATOM 1422 C C . GLU A 1 177 ? -7.483 -10.060 18.122 1.00 82.31 177 GLU A C 1
ATOM 1424 O O . GLU A 1 177 ? -8.008 -10.004 19.237 1.00 82.31 177 GLU A O 1
ATOM 1429 N N . TRP A 1 178 ? -8.106 -10.609 17.085 1.00 83.00 178 TRP A N 1
ATOM 1430 C CA . TRP A 1 178 ? -9.394 -11.277 17.209 1.00 83.00 178 TRP A CA 1
ATOM 1431 C C . TRP A 1 178 ? -9.193 -12.730 17.638 1.00 83.00 178 TRP A C 1
ATOM 1433 O O . TRP A 1 178 ? -8.708 -13.559 16.867 1.00 83.00 178 TRP A O 1
ATOM 1443 N N . LYS A 1 179 ? -9.584 -13.063 18.869 1.00 81.94 179 LYS A N 1
ATOM 1444 C CA . LYS A 1 179 ? -9.462 -14.413 19.436 1.00 81.94 179 LYS A CA 1
ATOM 1445 C C . LYS A 1 179 ? -10.768 -14.818 20.093 1.00 81.94 179 LYS A C 1
ATOM 1447 O O . LYS A 1 179 ? -11.342 -14.054 20.855 1.00 81.94 179 LYS A O 1
ATOM 1452 N N . ALA A 1 180 ? -11.242 -16.026 19.788 1.00 84.19 180 ALA A N 1
ATOM 1453 C CA . ALA A 1 180 ? -12.443 -16.604 20.400 1.00 84.19 180 ALA A CA 1
ATOM 1454 C C . ALA A 1 180 ? -13.679 -15.669 20.398 1.00 84.19 180 ALA A C 1
ATOM 1456 O O . ALA A 1 180 ? -14.470 -15.669 21.335 1.00 84.19 180 ALA A O 1
ATOM 1457 N N . GLY A 1 181 ? -13.849 -14.862 19.343 1.00 87.12 181 GLY A N 1
ATOM 1458 C CA . GLY A 1 181 ? -14.995 -13.957 19.209 1.00 87.12 181 GLY A CA 1
ATOM 1459 C C . GLY A 1 181 ? -14.867 -12.618 19.943 1.00 87.12 181 GLY A C 1
ATOM 1460 O O . GLY A 1 181 ? -15.837 -11.861 19.965 1.00 87.12 181 GLY A O 1
ATOM 1461 N N . VAL A 1 182 ? -13.700 -12.305 20.513 1.00 87.19 182 VAL A N 1
ATOM 1462 C CA . VAL A 1 182 ? -13.421 -11.035 21.196 1.00 87.19 182 VAL A CA 1
ATOM 1463 C C . VAL A 1 182 ? -12.109 -10.412 20.710 1.00 87.19 182 VAL A C 1
ATOM 1465 O O . VAL A 1 182 ? -11.210 -11.105 20.234 1.00 87.19 182 VAL A O 1
ATOM 1468 N N . TRP A 1 183 ? -11.999 -9.086 20.822 1.00 83.25 183 TRP A N 1
ATOM 1469 C CA . TRP A 1 183 ? -10.733 -8.376 20.636 1.00 83.25 183 TRP A CA 1
ATOM 1470 C C . TRP A 1 183 ? -9.917 -8.470 21.924 1.00 83.25 183 TRP A C 1
ATOM 1472 O O . TRP A 1 183 ? -10.412 -8.111 22.990 1.00 83.25 183 TRP A O 1
ATOM 1482 N N . ALA A 1 184 ? -8.688 -8.962 21.822 1.00 76.88 184 ALA A N 1
ATOM 1483 C CA . ALA A 1 184 ? -7.749 -9.063 22.929 1.00 76.88 184 ALA A CA 1
ATOM 1484 C C . ALA A 1 184 ? -6.477 -8.294 22.575 1.00 76.88 184 ALA A C 1
ATOM 1486 O O . ALA A 1 184 ? -5.946 -8.461 21.479 1.00 76.88 184 ALA A O 1
ATOM 1487 N N . VAL A 1 185 ? -5.981 -7.458 23.485 1.00 70.25 185 VAL A N 1
ATOM 1488 C CA . VAL A 1 185 ? -4.733 -6.716 23.274 1.00 70.25 185 VAL A CA 1
ATOM 1489 C C . VAL A 1 185 ? -3.597 -7.709 23.023 1.00 70.25 185 VAL A C 1
ATOM 1491 O O . VAL A 1 185 ? -3.483 -8.730 23.705 1.00 70.25 185 VAL A O 1
ATOM 1494 N N . ASN A 1 186 ? -2.772 -7.443 22.009 1.00 56.66 186 ASN A N 1
ATOM 1495 C CA . ASN A 1 186 ? -1.588 -8.258 21.769 1.00 56.66 186 ASN A CA 1
ATOM 1496 C C . ASN A 1 186 ? -0.583 -7.960 22.892 1.00 56.66 186 ASN A C 1
ATOM 1498 O O . ASN A 1 186 ? -0.042 -6.856 22.953 1.00 56.66 186 ASN A O 1
ATOM 1502 N N . GLY A 1 187 ? -0.432 -8.896 23.834 1.00 45.06 187 GLY A N 1
ATOM 1503 C CA . GLY A 1 187 ? 0.215 -8.678 25.130 1.00 45.06 187 GLY A CA 1
ATOM 1504 C C . GLY A 1 187 ? 1.596 -8.024 25.032 1.00 45.06 187 GLY A C 1
ATOM 1505 O O . GLY A 1 187 ? 2.578 -8.650 24.635 1.00 45.06 187 GLY A O 1
ATOM 1506 N N . GLY A 1 188 ? 1.683 -6.757 25.436 1.00 48.62 188 GLY A N 1
ATOM 1507 C CA . GLY A 1 188 ? 2.950 -6.096 25.732 1.00 48.62 188 GLY A CA 1
ATOM 1508 C C . GLY A 1 188 ? 3.392 -6.431 27.156 1.00 48.62 188 GLY A C 1
ATOM 1509 O O . GLY A 1 188 ? 2.567 -6.491 28.065 1.00 48.62 188 GLY A O 1
ATOM 1510 N N . ALA A 1 189 ? 4.692 -6.620 27.386 1.00 46.41 189 ALA A N 1
ATOM 1511 C CA . ALA A 1 189 ? 5.216 -6.657 28.749 1.00 46.41 189 ALA A CA 1
ATOM 1512 C C . ALA A 1 189 ? 5.489 -5.227 29.224 1.00 46.41 189 ALA A C 1
ATOM 1514 O O . ALA A 1 189 ? 6.166 -4.446 28.542 1.00 46.41 189 ALA A O 1
ATOM 1515 N N . ARG A 1 190 ? 4.988 -4.890 30.416 1.00 48.78 190 ARG A N 1
ATOM 1516 C CA . ARG A 1 190 ? 5.315 -3.642 31.103 1.00 48.78 190 ARG A CA 1
ATOM 1517 C C . ARG A 1 190 ? 6.455 -3.921 32.080 1.00 48.78 190 ARG A C 1
ATOM 1519 O O . ARG A 1 190 ? 6.320 -4.706 33.014 1.00 48.78 190 ARG A O 1
ATOM 1526 N N . PHE A 1 191 ? 7.591 -3.267 31.871 1.00 50.28 191 PHE A N 1
ATOM 1527 C CA . PHE A 1 191 ? 8.734 -3.332 32.777 1.00 50.28 191 PHE A CA 1
ATOM 1528 C C . PHE A 1 191 ? 8.611 -2.207 33.795 1.00 50.28 191 PHE A C 1
ATOM 1530 O O . PHE A 1 191 ? 8.570 -1.030 33.427 1.00 50.28 191 PHE A O 1
ATOM 1537 N N . VAL A 1 192 ? 8.547 -2.570 35.075 1.00 48.78 192 VAL A N 1
ATOM 1538 C CA . VAL A 1 192 ? 8.511 -1.619 36.190 1.00 48.78 192 VAL A CA 1
ATOM 1539 C C . VAL A 1 192 ? 9.846 -1.708 36.917 1.00 48.78 192 VAL A C 1
ATOM 1541 O O . VAL A 1 192 ? 10.153 -2.719 37.549 1.00 48.78 192 VAL A O 1
ATOM 1544 N N . ILE A 1 193 ? 10.652 -0.651 36.822 1.00 52.84 193 ILE A N 1
ATOM 1545 C CA . ILE A 1 193 ? 11.932 -0.562 37.528 1.00 52.84 193 ILE A CA 1
ATOM 1546 C C . ILE A 1 193 ? 11.684 0.124 38.864 1.00 52.84 193 ILE A C 1
ATOM 1548 O O . ILE A 1 193 ? 11.149 1.238 38.903 1.00 52.84 193 ILE A O 1
ATOM 1552 N N . ARG A 1 194 ? 12.080 -0.538 39.957 1.00 52.28 194 ARG A N 1
ATOM 1553 C CA . ARG A 1 194 ? 11.968 0.007 41.311 1.00 52.28 194 ARG A CA 1
ATOM 1554 C C . ARG A 1 194 ? 13.335 0.187 41.963 1.00 52.28 194 ARG A C 1
ATOM 1556 O O . ARG A 1 194 ? 14.202 -0.669 41.821 1.00 52.28 194 ARG A O 1
ATOM 1563 N N . ASN A 1 195 ? 13.488 1.275 42.715 1.00 38.75 195 ASN A N 1
ATOM 1564 C CA . ASN A 1 195 ? 14.593 1.488 43.650 1.00 38.75 195 ASN A CA 1
ATOM 1565 C C . ASN A 1 195 ? 14.003 1.611 45.058 1.00 38.75 195 ASN A C 1
ATOM 1567 O O . ASN A 1 195 ? 13.152 2.471 45.286 1.00 38.75 195 ASN A O 1
ATOM 1571 N N . ASN A 1 196 ? 14.397 0.722 45.973 1.00 43.28 196 ASN A N 1
ATOM 1572 C CA . ASN A 1 196 ? 13.862 0.648 47.338 1.00 43.28 196 ASN A CA 1
ATOM 1573 C C . ASN A 1 196 ? 12.317 0.664 47.390 1.00 43.28 196 ASN A C 1
ATOM 1575 O O . ASN A 1 196 ? 11.704 1.359 48.194 1.00 43.28 196 ASN A O 1
ATOM 1579 N N . GLY A 1 197 ? 11.675 -0.074 46.475 1.00 43.09 197 GLY A N 1
ATOM 1580 C CA . GLY A 1 197 ? 10.212 -0.174 46.366 1.00 43.09 197 GLY A CA 1
ATOM 1581 C C . GLY A 1 197 ? 9.528 0.957 45.583 1.00 43.09 197 GLY A C 1
ATOM 1582 O O . GLY A 1 197 ? 8.396 0.772 45.123 1.00 43.09 197 GLY A O 1
ATOM 1583 N N . LEU A 1 198 ? 10.210 2.079 45.335 1.00 41.81 198 LEU A N 1
ATOM 1584 C CA . LEU A 1 198 ? 9.683 3.212 44.571 1.00 41.81 198 LEU A CA 1
ATOM 1585 C C . LEU A 1 198 ? 9.825 2.977 43.063 1.00 41.81 198 LEU A C 1
ATOM 1587 O O . LEU A 1 198 ? 10.909 2.632 42.603 1.00 41.81 198 LEU A O 1
ATOM 1591 N N . VAL A 1 199 ? 8.759 3.194 42.285 1.00 45.31 199 VAL A N 1
ATOM 1592 C CA . VAL A 1 199 ? 8.819 3.130 40.813 1.00 45.31 199 VAL A CA 1
ATOM 1593 C C . VAL A 1 199 ? 9.658 4.293 40.296 1.00 45.31 199 VAL A C 1
ATOM 1595 O O . VAL A 1 199 ? 9.294 5.449 40.485 1.00 45.31 199 VAL A O 1
ATOM 1598 N N . ILE A 1 200 ? 10.772 3.982 39.640 1.00 45.28 200 ILE A N 1
ATOM 1599 C CA . ILE A 1 200 ? 11.702 4.977 39.090 1.00 45.28 200 ILE A CA 1
ATOM 1600 C C . ILE A 1 200 ? 11.688 5.029 37.562 1.00 45.28 200 ILE A C 1
ATOM 1602 O O . ILE A 1 200 ? 12.162 6.001 36.984 1.00 45.28 200 ILE A O 1
ATOM 1606 N N . SER A 1 201 ? 11.140 4.011 36.895 1.00 44.91 201 SER A N 1
ATOM 1607 C CA . SER A 1 201 ? 10.896 4.033 35.453 1.00 44.91 201 SER A CA 1
ATOM 1608 C C . SER A 1 201 ? 9.874 2.968 35.063 1.00 44.91 201 SER A C 1
ATOM 1610 O O . SER A 1 201 ? 9.821 1.892 35.667 1.00 44.91 201 SER A O 1
ATOM 1612 N N . THR A 1 202 ? 9.076 3.263 34.040 1.00 41.72 202 THR A N 1
ATOM 1613 C CA . THR A 1 202 ? 8.213 2.287 33.374 1.00 41.72 202 THR A CA 1
ATOM 1614 C C . THR A 1 202 ? 8.477 2.319 31.879 1.00 41.72 202 THR A C 1
ATOM 1616 O O . THR A 1 202 ? 8.336 3.376 31.269 1.00 41.72 202 THR A O 1
ATOM 1619 N N . THR A 1 203 ? 8.790 1.166 31.294 1.00 49.97 203 THR A N 1
ATOM 1620 C CA . THR A 1 203 ? 8.941 1.002 29.843 1.00 49.97 203 THR A CA 1
ATOM 1621 C C . THR A 1 203 ? 8.057 -0.140 29.375 1.00 49.97 203 THR A C 1
ATOM 1623 O O . THR A 1 203 ? 8.035 -1.206 29.988 1.00 49.97 203 THR A O 1
ATOM 1626 N N . THR A 1 204 ? 7.351 0.065 28.271 1.00 43.41 204 THR A N 1
ATOM 1627 C CA . THR A 1 204 ? 6.592 -0.985 27.589 1.00 43.41 204 THR A CA 1
ATOM 1628 C C . THR A 1 204 ? 7.444 -1.508 26.443 1.00 43.41 204 THR A C 1
ATOM 1630 O O . THR A 1 204 ? 7.895 -0.719 25.614 1.00 43.41 204 THR A O 1
ATOM 1633 N N . ALA A 1 205 ? 7.695 -2.817 26.397 1.00 43.00 205 ALA A N 1
ATOM 1634 C CA . ALA A 1 205 ? 8.349 -3.431 25.247 1.00 43.00 205 ALA A CA 1
ATOM 1635 C C . ALA A 1 205 ? 7.380 -4.375 24.538 1.00 43.00 205 ALA A C 1
ATOM 1637 O O . ALA A 1 205 ? 6.691 -5.181 25.167 1.00 43.00 205 ALA A O 1
ATOM 1638 N N . ASN A 1 206 ? 7.375 -4.288 23.211 1.00 45.62 206 ASN A N 1
ATOM 1639 C CA . ASN A 1 206 ? 6.657 -5.219 22.357 1.00 45.62 206 ASN A CA 1
ATOM 1640 C C . ASN A 1 206 ? 7.408 -6.555 22.368 1.00 45.62 206 ASN A C 1
ATOM 1642 O O . ASN A 1 206 ? 8.478 -6.674 21.767 1.00 45.62 206 ASN A O 1
ATOM 1646 N N . LEU A 1 207 ? 6.866 -7.558 23.056 1.00 44.50 207 LEU A N 1
ATOM 1647 C CA . LEU A 1 207 ? 7.384 -8.917 22.978 1.00 44.50 207 LEU A CA 1
ATOM 1648 C C . LEU A 1 207 ? 6.820 -9.573 21.721 1.00 44.50 207 LEU A C 1
ATOM 1650 O O . LEU A 1 207 ? 5.696 -10.061 21.717 1.00 44.50 207 LEU A O 1
ATOM 1654 N N . LYS A 1 208 ? 7.602 -9.602 20.636 1.00 39.56 208 LYS A N 1
ATOM 1655 C CA . LYS A 1 208 ? 7.343 -10.583 19.575 1.00 39.56 208 LYS A CA 1
ATOM 1656 C C . LYS A 1 208 ? 7.543 -11.970 20.186 1.00 39.56 208 LYS A C 1
ATOM 1658 O O . LYS A 1 208 ? 8.586 -12.216 20.791 1.00 39.56 208 LYS A O 1
ATOM 1663 N N . SER A 1 209 ? 6.573 -12.859 19.999 1.00 40.53 209 SER A N 1
ATOM 1664 C CA . SER A 1 209 ? 6.486 -14.218 20.558 1.00 40.53 209 SER A CA 1
ATOM 1665 C C . SER A 1 209 ? 7.654 -15.166 20.221 1.00 40.53 209 SER A C 1
ATOM 1667 O O . SER A 1 209 ? 7.629 -16.321 20.634 1.00 40.53 209 SER A O 1
ATOM 1669 N N . GLU A 1 210 ? 8.697 -14.709 19.520 1.00 34.22 210 GLU A N 1
ATOM 1670 C CA . GLU A 1 210 ? 9.789 -15.551 19.011 1.00 34.22 210 GLU A CA 1
ATOM 1671 C C . GLU A 1 210 ? 11.198 -15.181 19.512 1.00 34.22 210 GLU A C 1
ATOM 1673 O O . GLU A 1 210 ? 12.162 -15.887 19.213 1.00 34.22 210 GLU A O 1
ATOM 1678 N N . LEU A 1 211 ? 11.372 -14.132 20.324 1.00 33.88 211 LEU A N 1
ATOM 1679 C CA . LEU A 1 211 ? 12.690 -13.824 20.896 1.00 33.88 211 LEU A CA 1
ATOM 1680 C C . LEU A 1 211 ? 12.898 -14.566 22.225 1.00 33.88 211 LEU A C 1
ATOM 1682 O O . LEU A 1 211 ? 12.391 -14.157 23.267 1.00 33.88 211 LEU A O 1
ATOM 1686 N N . LYS A 1 212 ? 13.725 -15.623 22.210 1.00 34.81 212 LYS A N 1
ATOM 1687 C CA . LYS A 1 212 ? 14.246 -16.328 23.407 1.00 34.81 212 LYS A CA 1
ATOM 1688 C C . LYS A 1 212 ? 15.225 -15.484 24.257 1.00 34.81 212 LYS A C 1
ATOM 1690 O O . LYS A 1 212 ? 16.139 -16.020 24.878 1.00 34.81 212 LYS A O 1
ATOM 1695 N N . GLY A 1 213 ? 15.041 -14.169 24.313 1.00 35.53 213 GLY A N 1
ATOM 1696 C CA . GLY A 1 213 ? 15.836 -13.265 25.139 1.00 35.53 213 GLY A CA 1
ATOM 1697 C C . GLY A 1 213 ? 15.594 -11.804 24.778 1.00 35.53 213 GLY A C 1
ATOM 1698 O O . GLY A 1 213 ? 15.598 -11.446 23.602 1.00 35.53 213 GLY A O 1
ATOM 1699 N N . LEU A 1 214 ? 15.404 -10.959 25.793 1.00 38.41 214 LEU A N 1
ATOM 1700 C CA . LEU A 1 214 ? 15.480 -9.507 25.649 1.00 38.41 214 LEU A CA 1
ATOM 1701 C C . LEU A 1 214 ? 16.787 -9.013 26.245 1.00 38.41 214 LEU A C 1
ATOM 1703 O O . LEU A 1 214 ? 17.095 -9.289 27.404 1.00 38.41 214 LEU A O 1
ATOM 1707 N N . PHE A 1 215 ? 17.526 -8.253 25.447 1.00 34.72 215 PHE A N 1
ATOM 1708 C CA . PHE A 1 215 ? 18.715 -7.540 25.883 1.00 34.72 215 PHE A CA 1
ATOM 1709 C C . PHE A 1 215 ? 18.312 -6.103 26.216 1.00 34.72 215 PHE A C 1
ATOM 1711 O O . PHE A 1 215 ? 17.766 -5.401 25.366 1.00 34.72 215 PHE A O 1
ATOM 1718 N N . PHE A 1 216 ? 18.587 -5.656 27.442 1.00 39.47 216 PHE A N 1
ATOM 1719 C CA . PHE A 1 216 ? 18.426 -4.258 27.838 1.00 39.47 216 PHE A CA 1
ATOM 1720 C C . PHE A 1 216 ? 19.792 -3.672 28.192 1.00 39.47 216 PHE A C 1
ATOM 1722 O O . PHE A 1 216 ? 20.524 -4.240 29.002 1.00 39.47 216 PHE A O 1
ATOM 1729 N N . ALA A 1 217 ? 20.112 -2.510 27.622 1.00 30.98 217 ALA A N 1
ATOM 1730 C CA . ALA A 1 217 ? 21.162 -1.640 28.135 1.00 30.98 217 ALA A CA 1
ATOM 1731 C C . ALA A 1 217 ? 20.502 -0.592 29.041 1.00 30.98 217 ALA A C 1
ATOM 1733 O O . ALA A 1 217 ? 19.751 0.259 28.568 1.00 30.98 217 ALA A O 1
ATOM 1734 N N . LEU A 1 218 ? 20.749 -0.673 30.348 1.00 41.56 218 LEU A N 1
ATOM 1735 C CA . LEU A 1 218 ? 20.329 0.347 31.307 1.00 41.56 218 LEU A CA 1
ATOM 1736 C C . LEU A 1 218 ? 21.527 1.257 31.588 1.00 41.56 218 LEU A C 1
ATOM 1738 O O . LEU A 1 218 ? 22.492 0.838 32.223 1.00 41.56 218 LEU A O 1
ATOM 1742 N N . ASN A 1 219 ? 21.469 2.497 31.101 1.00 34.19 219 ASN A N 1
ATOM 1743 C CA . ASN A 1 219 ? 22.439 3.529 31.457 1.00 34.19 219 ASN A CA 1
ATOM 1744 C C . ASN A 1 219 ? 21.932 4.259 32.703 1.00 34.19 219 ASN A C 1
ATOM 1746 O O . ASN A 1 219 ? 20.903 4.932 32.647 1.00 34.19 219 ASN A O 1
ATOM 1750 N N . PHE A 1 220 ? 22.644 4.136 33.822 1.00 42.88 220 PHE A N 1
ATOM 1751 C CA . PHE A 1 220 ? 22.364 4.914 35.026 1.00 42.88 220 PHE A CA 1
ATOM 1752 C C . PHE A 1 220 ? 23.356 6.073 35.125 1.00 42.88 220 PHE A C 1
ATOM 1754 O O . PHE A 1 220 ? 24.563 5.867 35.039 1.00 42.88 220 PHE A O 1
ATOM 1761 N N . VAL A 1 221 ? 22.847 7.282 35.359 1.00 35.78 221 VAL A N 1
ATOM 1762 C CA . VAL A 1 221 ? 23.651 8.406 35.853 1.00 35.78 221 VAL A CA 1
ATOM 1763 C C . VAL A 1 221 ? 23.298 8.567 37.329 1.00 35.78 221 VAL A C 1
ATOM 1765 O O . VAL A 1 221 ? 22.211 9.045 37.653 1.00 35.78 221 VAL A O 1
ATOM 1768 N N . SER A 1 222 ? 24.164 8.117 38.239 1.00 39.41 222 SER A N 1
ATOM 1769 C CA . SER A 1 222 ? 23.992 8.400 39.669 1.00 39.41 222 SER A CA 1
ATOM 1770 C C . SER A 1 222 ? 24.542 9.789 39.987 1.00 39.41 222 SER A C 1
ATOM 1772 O O . SER A 1 222 ? 25.660 10.111 39.588 1.00 39.41 222 SER A O 1
ATOM 1774 N N . ARG A 1 223 ? 23.801 10.597 40.754 1.00 35.66 223 ARG A N 1
ATOM 1775 C CA . ARG A 1 223 ? 24.407 11.718 41.488 1.00 35.66 223 ARG A CA 1
ATOM 1776 C C . ARG A 1 223 ? 25.232 11.150 42.649 1.00 35.66 223 ARG A C 1
ATOM 1778 O O . ARG A 1 223 ? 24.865 10.115 43.205 1.00 35.66 223 ARG A O 1
ATOM 1785 N N . ALA A 1 224 ? 26.356 11.798 42.961 1.00 39.09 224 ALA A N 1
ATOM 1786 C CA . ALA A 1 224 ? 27.419 11.309 43.851 1.00 39.09 224 ALA A CA 1
ATOM 1787 C C . ALA A 1 224 ? 26.978 10.965 45.294 1.00 39.09 224 ALA A C 1
ATOM 1789 O O . ALA A 1 224 ? 27.748 10.390 46.057 1.00 39.09 224 ALA A O 1
ATOM 1790 N N . ASP A 1 225 ? 25.745 11.291 45.666 1.00 41.56 225 ASP A N 1
ATOM 1791 C CA . ASP A 1 225 ? 25.186 11.225 47.012 1.00 41.56 225 ASP A CA 1
ATOM 1792 C C . ASP A 1 225 ? 24.145 10.107 47.226 1.00 41.56 225 ASP A C 1
ATOM 1794 O O . ASP A 1 225 ? 23.665 9.939 48.347 1.00 41.56 225 ASP A O 1
ATOM 1798 N N . LYS A 1 226 ? 23.804 9.297 46.209 1.00 43.97 226 LYS A N 1
ATOM 1799 C CA . LYS A 1 226 ? 22.867 8.164 46.374 1.00 43.97 226 LYS A CA 1
ATOM 1800 C C . LYS A 1 226 ? 23.465 6.838 45.910 1.00 43.97 226 LYS A C 1
ATOM 1802 O O . LYS A 1 226 ? 23.580 6.579 44.713 1.00 43.97 226 LYS A O 1
ATOM 1807 N N . ARG A 1 227 ? 23.810 5.976 46.876 1.00 43.81 227 ARG A N 1
ATOM 1808 C CA . ARG A 1 227 ? 24.175 4.574 46.625 1.00 43.81 227 ARG A CA 1
ATOM 1809 C C . ARG A 1 227 ? 22.961 3.797 46.111 1.00 43.81 227 ARG A C 1
ATOM 1811 O O . ARG A 1 227 ? 21.837 3.994 46.567 1.00 43.81 227 ARG A O 1
ATOM 1818 N N . LEU A 1 228 ? 23.200 2.946 45.118 1.00 44.28 228 LEU A N 1
ATOM 1819 C CA . LEU A 1 228 ? 22.202 2.057 44.533 1.00 44.28 228 LEU A CA 1
ATOM 1820 C C . LEU A 1 228 ? 22.310 0.716 45.269 1.00 44.28 228 LEU A C 1
ATOM 1822 O O . LEU A 1 228 ? 23.091 -0.143 44.872 1.00 44.28 228 LEU A O 1
ATOM 1826 N N . ASP A 1 229 ? 21.603 0.586 46.393 1.00 40.06 229 ASP A N 1
ATOM 1827 C CA . ASP A 1 229 ? 21.796 -0.543 47.318 1.00 40.06 229 ASP A CA 1
ATOM 1828 C C . ASP A 1 229 ? 21.109 -1.838 46.842 1.00 40.06 229 ASP A C 1
ATOM 1830 O O . ASP A 1 229 ? 21.588 -2.934 47.125 1.00 40.06 229 ASP A O 1
ATOM 1834 N N . SER A 1 230 ? 20.015 -1.744 46.075 1.00 39.47 230 SER A N 1
ATOM 1835 C CA . SER A 1 230 ? 19.402 -2.895 45.397 1.00 39.47 230 SER A CA 1
ATOM 1836 C C . SER A 1 230 ? 18.594 -2.470 44.165 1.00 39.47 230 SER A C 1
ATOM 1838 O O . SER A 1 230 ? 17.931 -1.432 44.166 1.00 39.47 230 SER A O 1
ATOM 1840 N N . LEU A 1 231 ? 18.649 -3.272 43.098 1.00 44.00 231 LEU A N 1
ATOM 1841 C CA . LEU A 1 231 ? 17.857 -3.087 41.881 1.00 44.00 231 LEU A CA 1
ATOM 1842 C C . LEU A 1 231 ? 17.021 -4.341 41.636 1.00 44.00 231 LEU A C 1
ATOM 1844 O O . LEU A 1 231 ? 17.571 -5.415 41.395 1.00 44.00 231 LEU A O 1
ATOM 1848 N N . THR A 1 232 ? 15.701 -4.182 41.630 1.00 43.47 232 THR A N 1
ATOM 1849 C CA . THR A 1 232 ? 14.771 -5.269 41.312 1.00 43.47 232 THR A CA 1
ATOM 1850 C C . THR A 1 232 ? 14.025 -4.932 40.029 1.00 43.47 232 THR A C 1
ATOM 1852 O O . THR A 1 232 ? 13.379 -3.886 39.931 1.00 43.47 232 THR A O 1
ATOM 1855 N N . ILE A 1 233 ? 14.104 -5.826 39.042 1.00 49.91 233 ILE A N 1
ATOM 1856 C CA . ILE A 1 233 ? 13.352 -5.729 37.787 1.00 49.91 233 ILE A CA 1
ATOM 1857 C C . ILE A 1 233 ? 12.191 -6.716 37.872 1.00 49.91 233 ILE A C 1
ATOM 1859 O O . ILE A 1 233 ? 12.408 -7.921 37.971 1.00 49.91 233 ILE A O 1
ATOM 1863 N N . GLN A 1 234 ? 10.964 -6.201 37.841 1.00 49.94 234 GLN A N 1
ATOM 1864 C CA . GLN A 1 234 ? 9.757 -7.020 37.765 1.00 49.94 234 GLN A CA 1
ATOM 1865 C C . GLN A 1 234 ? 9.181 -6.927 36.355 1.00 49.94 234 GLN A C 1
ATOM 1867 O O . GLN A 1 234 ? 8.961 -5.830 35.832 1.00 49.94 234 GLN A O 1
ATOM 1872 N N . VAL A 1 235 ? 8.947 -8.089 35.747 1.00 49.19 235 VAL A N 1
ATOM 1873 C CA . VAL A 1 235 ? 8.209 -8.198 34.488 1.00 49.19 235 VAL A CA 1
ATOM 1874 C C . VAL A 1 235 ? 6.761 -8.466 34.855 1.00 49.19 235 VAL A C 1
ATOM 1876 O O . VAL A 1 235 ? 6.451 -9.513 35.428 1.00 49.19 235 VAL A O 1
ATOM 1879 N N . VAL A 1 236 ? 5.896 -7.501 34.564 1.00 46.47 236 VAL A N 1
ATOM 1880 C CA . VAL A 1 236 ? 4.463 -7.630 34.804 1.00 46.47 236 VAL A CA 1
ATOM 1881 C C . VAL A 1 236 ? 3.709 -7.598 33.488 1.00 46.47 236 VAL A C 1
ATOM 1883 O O . VAL A 1 236 ? 4.093 -6.915 32.532 1.00 46.47 236 VAL A O 1
ATOM 1886 N N . ASP A 1 237 ? 2.637 -8.372 33.451 1.00 46.81 237 ASP A N 1
ATOM 1887 C CA . ASP A 1 237 ? 1.632 -8.291 32.408 1.00 46.81 237 ASP A CA 1
ATOM 1888 C C . ASP A 1 237 ? 1.052 -6.869 32.379 1.00 46.81 237 ASP A C 1
ATOM 1890 O O . ASP A 1 237 ? 0.712 -6.307 33.427 1.00 46.81 237 ASP A O 1
ATOM 1894 N N . ALA A 1 238 ? 1.014 -6.252 31.195 1.00 42.69 238 ALA A N 1
ATOM 1895 C CA . ALA A 1 238 ? 0.661 -4.839 31.069 1.00 42.69 238 ALA A CA 1
ATOM 1896 C C . ALA A 1 238 ? -0.798 -4.546 31.449 1.00 42.69 238 ALA A C 1
ATOM 1898 O O . ALA A 1 238 ? -1.080 -3.428 31.890 1.00 42.69 238 ALA A O 1
ATOM 1899 N N . ASP A 1 239 ? -1.681 -5.540 31.329 1.00 40.09 239 ASP A N 1
ATOM 1900 C CA . ASP A 1 239 ? -3.121 -5.382 31.522 1.00 40.09 239 ASP A CA 1
ATOM 1901 C C . ASP A 1 239 ? -3.544 -5.700 32.962 1.00 40.09 239 ASP A C 1
ATOM 1903 O O . ASP A 1 239 ? -4.345 -4.984 33.563 1.00 40.09 239 ASP A O 1
ATOM 1907 N N . SER A 1 240 ? -2.981 -6.754 33.552 1.00 41.53 240 SER A N 1
ATOM 1908 C CA . SER A 1 240 ? -3.364 -7.247 34.881 1.00 41.53 240 SER A CA 1
ATOM 1909 C C . SER A 1 240 ? -2.422 -6.823 36.008 1.00 41.53 240 SER A C 1
ATOM 1911 O O . SER A 1 240 ? -2.749 -7.013 37.182 1.00 41.53 240 SER A O 1
ATOM 1913 N N . ASN A 1 241 ? -1.252 -6.261 35.679 1.00 44.44 241 ASN A N 1
ATOM 1914 C CA . ASN A 1 241 ? -0.194 -5.918 36.636 1.00 44.44 241 ASN A CA 1
ATOM 1915 C C . ASN A 1 241 ? 0.301 -7.130 37.463 1.00 44.44 241 ASN A C 1
ATOM 1917 O O . ASN A 1 241 ? 0.928 -6.962 38.513 1.00 44.44 241 ASN A O 1
ATOM 1921 N N . ARG A 1 242 ? 0.003 -8.356 37.008 1.00 44.66 242 ARG A N 1
ATOM 1922 C CA . ARG A 1 242 ? 0.447 -9.617 37.615 1.00 44.66 242 ARG A CA 1
ATOM 1923 C C . ARG A 1 242 ? 1.832 -9.998 37.101 1.00 44.66 242 ARG A C 1
ATOM 1925 O O . ARG A 1 242 ? 2.217 -9.627 35.996 1.00 44.66 242 ARG A O 1
ATOM 1932 N N . LEU A 1 243 ? 2.587 -10.734 37.914 1.00 44.22 243 LEU A N 1
ATOM 1933 C CA . LEU A 1 243 ? 3.894 -11.268 37.525 1.00 44.22 243 LEU A CA 1
ATOM 1934 C C . LEU A 1 243 ? 3.723 -12.312 36.411 1.00 44.22 243 LEU A C 1
ATOM 1936 O O . LEU A 1 243 ? 2.779 -13.096 36.445 1.00 44.22 243 LEU A O 1
ATOM 1940 N N . PHE A 1 244 ? 4.633 -12.333 35.435 1.00 45.22 244 PHE A N 1
ATOM 1941 C CA . PHE A 1 244 ? 4.679 -13.411 34.443 1.00 45.22 244 PHE A CA 1
ATOM 1942 C C . PHE A 1 244 ? 5.153 -14.718 35.099 1.00 45.22 244 PHE A C 1
ATOM 1944 O O . PHE A 1 244 ? 6.296 -14.793 35.552 1.00 45.22 244 PHE A O 1
ATOM 1951 N N . ASP A 1 245 ? 4.316 -15.759 35.079 1.00 39.22 245 ASP A N 1
ATOM 1952 C CA . ASP A 1 245 ? 4.609 -17.066 35.700 1.00 39.22 245 ASP A CA 1
ATOM 1953 C C . ASP A 1 245 ? 5.789 -17.820 35.043 1.00 39.22 245 ASP A C 1
ATOM 1955 O O . ASP A 1 245 ? 6.396 -18.685 35.665 1.00 39.22 245 ASP A O 1
ATOM 1959 N N . ASN A 1 246 ? 6.171 -17.453 33.810 1.00 43.94 246 ASN A N 1
ATOM 1960 C CA . ASN A 1 246 ? 7.342 -17.970 33.085 1.00 43.94 246 ASN A CA 1
ATOM 1961 C C . ASN A 1 246 ? 8.214 -16.816 32.569 1.00 43.94 246 ASN A C 1
ATOM 1963 O O . ASN A 1 246 ? 8.329 -16.586 31.362 1.00 43.94 246 ASN A O 1
ATOM 1967 N N . ALA A 1 247 ? 8.798 -16.044 33.487 1.00 39.84 247 ALA A N 1
ATOM 1968 C CA . ALA A 1 247 ? 9.631 -14.902 33.127 1.00 39.84 247 ALA A CA 1
ATOM 1969 C C . ALA A 1 247 ? 10.813 -15.321 32.215 1.00 39.84 247 ALA A C 1
ATOM 1971 O O . ALA A 1 247 ? 11.536 -16.271 32.539 1.00 39.84 247 ALA A O 1
ATOM 1972 N N . PRO A 1 248 ? 11.060 -14.621 31.088 1.00 42.03 248 PRO A N 1
ATOM 1973 C CA . PRO A 1 248 ? 12.262 -14.844 30.293 1.00 42.03 248 PRO A CA 1
ATOM 1974 C C . PRO A 1 248 ? 13.509 -14.565 31.143 1.00 42.03 248 PRO A C 1
ATOM 1976 O O . PRO A 1 248 ? 13.526 -13.635 31.950 1.00 42.03 248 PRO A O 1
ATOM 1979 N N . LYS A 1 249 ? 14.572 -15.362 30.963 1.00 37.03 249 LYS A N 1
ATOM 1980 C CA . LYS A 1 249 ? 15.853 -15.136 31.650 1.00 37.03 249 LYS A CA 1
ATOM 1981 C C . LYS A 1 249 ? 16.386 -13.748 31.286 1.00 37.03 249 LYS A C 1
ATOM 1983 O O . LYS A 1 249 ? 16.640 -13.467 30.116 1.00 37.03 249 LYS A O 1
ATOM 1988 N N . ILE A 1 250 ? 16.552 -12.893 32.291 1.00 43.31 250 ILE A N 1
ATOM 1989 C CA . ILE A 1 250 ? 17.110 -11.548 32.138 1.00 43.31 250 ILE A CA 1
ATOM 1990 C C . ILE A 1 250 ? 18.629 -11.656 32.282 1.00 43.31 250 ILE A C 1
ATOM 1992 O O . ILE A 1 250 ? 19.128 -12.053 33.333 1.00 43.31 250 ILE A O 1
ATOM 1996 N N . TYR A 1 251 ? 19.365 -11.296 31.232 1.00 36.03 251 TYR A N 1
ATOM 1997 C CA . TYR A 1 251 ? 20.825 -11.238 31.258 1.00 36.03 251 TYR A CA 1
ATOM 1998 C C . TYR A 1 251 ? 21.272 -9.778 31.383 1.00 36.03 251 TYR A C 1
ATOM 2000 O O . TYR A 1 251 ? 21.047 -8.971 30.483 1.00 36.03 251 TYR A O 1
ATOM 2008 N N . LEU A 1 252 ? 21.900 -9.431 32.509 1.00 39.59 252 LEU A N 1
ATOM 2009 C CA . LEU A 1 252 ? 22.519 -8.121 32.718 1.00 39.59 252 LEU A CA 1
ATOM 2010 C C . LEU A 1 252 ? 23.922 -8.141 32.107 1.00 39.59 252 LEU A C 1
ATOM 2012 O O . LEU A 1 252 ? 24.800 -8.842 32.602 1.00 39.59 252 LEU A O 1
ATOM 2016 N N . GLN A 1 253 ? 24.139 -7.394 31.024 1.00 30.45 253 GLN A N 1
ATOM 2017 C CA . GLN A 1 253 ? 25.413 -7.456 30.300 1.00 30.45 253 GLN A CA 1
ATOM 2018 C C . GLN A 1 253 ? 26.490 -6.522 30.880 1.00 30.45 253 GLN A C 1
ATOM 2020 O O . GLN A 1 253 ? 27.676 -6.821 30.759 1.00 30.45 253 GLN A O 1
ATOM 2025 N N . ARG A 1 254 ? 26.119 -5.394 31.509 1.00 34.88 254 ARG A N 1
ATOM 2026 C CA . ARG A 1 254 ? 27.082 -4.443 32.094 1.00 34.88 254 ARG A CA 1
ATOM 2027 C C . ARG A 1 254 ? 26.395 -3.431 33.017 1.00 34.88 254 ARG A C 1
ATOM 2029 O O . ARG A 1 254 ? 25.401 -2.835 32.619 1.00 34.88 254 ARG A O 1
ATOM 2036 N N . ILE A 1 255 ? 26.959 -3.183 34.199 1.00 41.31 255 ILE A N 1
ATOM 2037 C CA . ILE A 1 255 ? 26.675 -1.984 35.005 1.00 41.31 255 ILE A CA 1
ATOM 2038 C C . ILE A 1 255 ? 27.872 -1.051 34.806 1.00 41.31 255 ILE A C 1
ATOM 2040 O O . ILE A 1 255 ? 28.997 -1.419 35.140 1.00 41.31 255 ILE A O 1
ATOM 2044 N N . VAL A 1 256 ? 27.664 0.120 34.200 1.00 34.31 256 VAL A N 1
ATOM 2045 C CA . VAL A 1 256 ? 28.721 1.131 34.040 1.00 34.31 256 VAL A CA 1
ATOM 2046 C C . VAL A 1 256 ? 28.519 2.205 35.098 1.00 34.31 256 VAL A C 1
ATOM 2048 O O . VAL A 1 256 ? 27.539 2.939 35.049 1.00 34.31 256 VAL A O 1
ATOM 2051 N N . TYR A 1 257 ? 29.456 2.307 36.037 1.00 36.34 257 TYR A N 1
ATOM 2052 C CA . TYR A 1 257 ? 29.558 3.454 36.934 1.00 36.34 257 TYR A CA 1
ATOM 2053 C C . TYR A 1 257 ? 30.396 4.528 36.235 1.00 36.34 257 TYR A C 1
ATOM 2055 O O . TYR A 1 257 ? 31.579 4.312 35.977 1.00 36.34 257 TYR A O 1
ATOM 2063 N N . GLN A 1 258 ? 29.803 5.676 35.908 1.00 31.83 258 GLN A N 1
ATOM 2064 C CA . GLN A 1 258 ? 30.573 6.878 35.582 1.00 31.83 258 GLN A CA 1
ATOM 2065 C C . GLN A 1 258 ? 30.598 7.781 36.812 1.00 31.83 258 GLN A C 1
ATOM 2067 O O . GLN A 1 258 ? 29.584 8.375 37.174 1.00 31.83 258 GLN A O 1
ATOM 2072 N N . ASN A 1 259 ? 31.764 7.887 37.451 1.00 30.73 259 ASN A N 1
ATOM 2073 C CA . ASN A 1 259 ? 32.022 8.959 38.405 1.00 30.73 259 ASN A CA 1
ATOM 2074 C C . ASN A 1 259 ? 32.185 10.254 37.608 1.00 30.73 259 ASN A C 1
ATOM 2076 O O . ASN A 1 259 ? 33.205 10.448 36.950 1.00 30.73 259 ASN A O 1
ATOM 2080 N N . VAL A 1 260 ? 31.190 11.137 37.662 1.00 31.62 260 VAL A N 1
ATOM 2081 C CA . VAL A 1 260 ? 31.396 12.538 37.290 1.00 31.62 260 VAL A CA 1
ATOM 2082 C C . VAL A 1 260 ? 31.989 13.211 38.522 1.00 31.62 260 VAL A C 1
ATOM 2084 O O . VAL A 1 260 ? 31.272 13.517 39.473 1.00 31.62 260 VAL A O 1
ATOM 2087 N N . ILE A 1 261 ? 33.316 13.339 38.550 1.00 33.91 261 ILE A N 1
ATOM 2088 C CA . ILE A 1 261 ? 33.988 14.238 39.490 1.00 33.91 261 ILE A CA 1
ATOM 2089 C C . ILE A 1 261 ? 33.642 15.662 39.036 1.00 33.91 261 ILE A C 1
ATOM 2091 O O . ILE A 1 261 ? 33.688 15.941 37.837 1.00 33.91 261 ILE A O 1
ATOM 2095 N N . SER A 1 262 ? 33.220 16.494 39.991 1.00 39.00 262 SER A N 1
ATOM 2096 C CA . SER A 1 262 ? 32.934 17.925 39.824 1.00 39.00 262 SER A CA 1
ATOM 2097 C C . SER A 1 262 ? 34.085 18.683 39.180 1.00 39.00 262 SER A C 1
ATOM 2099 O O . SER A 1 262 ? 35.224 18.446 39.646 1.00 39.00 262 SER A O 1
#

Radius of gyration: 26.83 Å; chains: 1; bounding box: 53×43×70 Å

pLDDT: mean 75.82, std 23.46, range [30.45, 98.56]

Sequence (262 aa):
DKIELSQLTRFTYDAQCRETRQTDFLRDTAAKMWVSNRRISTTYDATSRKLQMLTQVAISRDSFVDNERVTNTYVGTARTPSKMTRQVAAGGGFINQTETDLTYTAANLVETAIGKVWTGAAFVNDERNTFTYNTTNRVTSKVVELWNRDSARWLRSTRETYRYNAQNLVDSLTTEEWKAGVWAVNGGARFVIRNNGLVISTTTANLKSELKGLFFALNFVSRADKRLDSLTIQVVDADSNRLFDNAPKIYLQRIVYQNVIS